Protein AF-A0A8J2KGL9-F1 (afdb_monomer)

Solvent-accessible surface area (backbone atoms only — not comparable to full-atom values): 11732 Å² total; per-residue (Å²): 144,58,63,79,61,50,58,58,51,56,65,53,45,75,74,69,77,55,88,70,73,88,87,74,84,76,54,52,85,42,82,85,35,74,51,21,51,53,50,51,50,52,53,52,49,55,48,33,73,75,73,44,78,80,93,76,88,87,85,86,79,83,62,73,82,38,63,81,48,59,74,71,46,59,92,90,59,54,58,83,81,37,54,68,57,50,52,52,52,43,52,52,53,51,50,50,52,52,49,44,57,75,73,44,66,59,56,68,50,42,68,74,72,59,80,44,76,72,53,53,59,88,86,36,46,71,56,24,52,50,42,55,70,73,49,36,71,68,75,46,35,94,79,27,71,84,36,93,56,49,51,97,88,36,29,79,83,55,58,86,66,77,74,38,95,58,63,46,78,48,103,87,46,80,44,48,35,34,92,94,46,56,41,54,77,117

InterPro domains:
  IPR025476 Helitron helicase-like domain [PF14214] (2-114)

Structure (mmCIF, N/CA/C/O backbone):
data_AF-A0A8J2KGL9-F1
#
_entry.id   AF-A0A8J2KGL9-F1
#
loop_
_atom_site.group_PDB
_atom_site.id
_atom_site.type_symbol
_atom_site.label_atom_id
_atom_site.label_alt_id
_atom_site.label_comp_id
_atom_site.label_asym_id
_atom_site.label_entity_id
_atom_site.label_seq_id
_atom_site.pdbx_PDB_ins_code
_atom_site.Cartn_x
_atom_site.Cartn_y
_atom_site.Cartn_z
_atom_site.occupancy
_atom_site.B_iso_or_equiv
_atom_site.auth_seq_id
_atom_site.auth_comp_id
_atom_site.auth_asym_id
_atom_site.auth_atom_id
_atom_site.pdbx_PDB_model_num
ATOM 1 N N . MET A 1 1 ? -31.241 -0.207 -21.660 1.00 51.62 1 MET A N 1
ATOM 2 C CA . MET A 1 1 ? -30.416 0.668 -20.791 1.00 51.62 1 MET A CA 1
ATOM 3 C C . MET A 1 1 ? -29.271 1.365 -21.553 1.00 51.62 1 MET A C 1
ATOM 5 O O . MET A 1 1 ? -28.299 1.764 -20.932 1.00 51.62 1 MET A O 1
ATOM 9 N N . TYR A 1 2 ? -29.376 1.524 -22.883 1.00 52.94 2 TYR A N 1
ATOM 10 C CA . TYR A 1 2 ? -28.357 2.165 -23.738 1.00 52.94 2 TYR A CA 1
ATOM 11 C C . TYR A 1 2 ? -28.883 3.372 -24.525 1.00 52.94 2 TYR A C 1
ATOM 13 O O . TYR A 1 2 ? -28.099 4.080 -2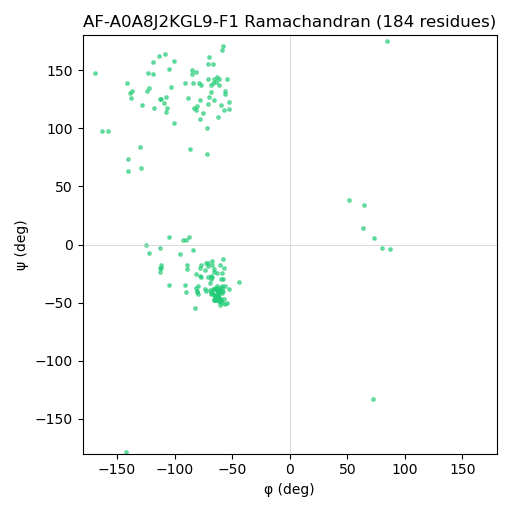5.143 1.00 52.94 2 TYR A O 1
ATOM 21 N N . THR A 1 3 ? -30.192 3.612 -24.466 1.00 57.81 3 THR A N 1
ATOM 22 C CA . THR A 1 3 ? -30.911 4.613 -25.260 1.00 57.81 3 THR A CA 1
ATOM 23 C C . THR A 1 3 ? -30.394 6.028 -25.000 1.00 5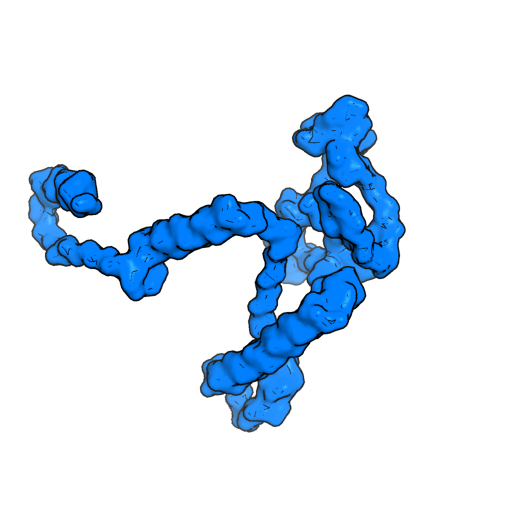7.81 3 THR A C 1
ATOM 25 O O . THR A 1 3 ? -29.906 6.662 -25.919 1.00 57.81 3 THR A O 1
ATOM 28 N N . GLY A 1 4 ? -30.307 6.463 -23.739 1.00 61.03 4 GLY A N 1
ATOM 29 C CA . GLY A 1 4 ? -29.899 7.845 -23.433 1.00 61.03 4 GLY A CA 1
ATOM 30 C C . GLY A 1 4 ? -28.442 8.223 -23.757 1.00 61.03 4 GLY A C 1
ATOM 31 O O . GLY A 1 4 ? -28.133 9.407 -23.820 1.00 61.03 4 GLY A O 1
ATOM 32 N N . LEU A 1 5 ? -27.535 7.254 -23.950 1.00 55.22 5 LEU A N 1
ATOM 33 C CA . LEU A 1 5 ? -26.148 7.525 -24.371 1.00 55.22 5 LEU A CA 1
ATOM 34 C C . LEU A 1 5 ? -25.997 7.517 -25.895 1.00 55.22 5 LEU A C 1
ATOM 36 O O . LEU A 1 5 ? -25.202 8.294 -26.414 1.00 55.22 5 LEU A O 1
ATOM 40 N N . LEU A 1 6 ? -26.749 6.657 -26.589 1.00 58.69 6 LEU A N 1
ATOM 41 C CA . LEU A 1 6 ? -26.808 6.640 -28.052 1.00 58.69 6 LEU A CA 1
ATOM 42 C C . LEU A 1 6 ? -27.431 7.944 -28.572 1.00 58.69 6 LEU A C 1
ATOM 44 O O . LEU A 1 6 ? -26.812 8.597 -29.407 1.00 58.69 6 LEU A O 1
ATOM 48 N N . ASP A 1 7 ? -28.529 8.400 -27.958 1.00 58.88 7 ASP A N 1
ATOM 49 C CA . ASP A 1 7 ? -29.207 9.658 -28.317 1.00 58.88 7 ASP A CA 1
ATOM 50 C C . ASP A 1 7 ? -28.281 10.888 -28.196 1.00 58.88 7 ASP A C 1
ATOM 52 O O . ASP A 1 7 ? -28.342 11.819 -28.998 1.00 58.88 7 ASP A O 1
ATOM 56 N N . HIS A 1 8 ? -27.376 10.907 -27.207 1.00 57.78 8 HIS A N 1
ATOM 57 C CA . HIS A 1 8 ? -26.457 12.034 -27.006 1.00 57.78 8 HIS A CA 1
ATOM 58 C C . HIS A 1 8 ? -25.282 12.036 -27.998 1.00 57.78 8 HIS A C 1
ATOM 60 O O . HIS A 1 8 ? -24.752 13.099 -28.319 1.00 57.78 8 HIS A O 1
ATOM 66 N N . MET A 1 9 ? -24.878 10.861 -28.492 1.00 58.09 9 MET A N 1
ATOM 67 C CA . MET A 1 9 ? -23.816 10.723 -29.495 1.00 58.09 9 MET A CA 1
ATOM 68 C C . MET A 1 9 ? -24.339 11.013 -30.906 1.00 58.09 9 MET A C 1
ATOM 70 O O . MET A 1 9 ? -23.687 11.752 -31.638 1.00 58.09 9 MET A O 1
ATOM 74 N N . GLU A 1 10 ? -25.543 10.537 -31.240 1.00 60.47 10 GLU A N 1
ATOM 75 C CA . GLU A 1 10 ? -26.212 10.852 -32.513 1.00 60.47 10 GLU A CA 1
ATOM 76 C C . GLU A 1 10 ? -26.449 12.364 -32.664 1.00 60.47 10 GLU A C 1
ATOM 78 O O . GLU A 1 10 ? -26.166 12.932 -33.714 1.00 60.47 10 GLU A O 1
ATOM 83 N N . SER A 1 11 ? -26.835 13.060 -31.584 1.00 58.84 11 SER A N 1
ATOM 84 C CA . SER A 1 11 ? -27.057 14.516 -31.626 1.00 58.84 11 SER A CA 1
ATOM 85 C C . SER A 1 11 ? -25.801 15.365 -31.889 1.00 58.84 11 SER A C 1
ATOM 87 O O . SER A 1 11 ? -25.924 16.520 -32.295 1.00 58.84 11 SER A O 1
ATOM 89 N N . ARG A 1 12 ? -24.594 14.830 -31.641 1.00 52.78 12 ARG A N 1
ATOM 90 C CA . ARG A 1 12 ? -23.327 15.551 -31.867 1.00 52.78 12 ARG A CA 1
ATOM 91 C C . ARG A 1 12 ? -22.783 15.333 -33.275 1.00 52.78 12 ARG A C 1
ATOM 93 O O . ARG A 1 12 ? -22.334 16.300 -33.889 1.00 52.78 12 ARG A O 1
ATOM 100 N N . ASP A 1 13 ? -22.867 14.109 -33.794 1.00 53.16 13 ASP A N 1
ATOM 101 C CA . ASP A 1 13 ? -22.311 13.760 -35.109 1.00 53.16 13 ASP A CA 1
ATOM 102 C C . ASP A 1 13 ? -23.101 14.380 -36.282 1.00 53.16 13 ASP A C 1
ATOM 104 O O . ASP A 1 13 ? -22.503 14.725 -37.304 1.00 53.16 13 ASP A O 1
ATOM 108 N N . ASP A 1 14 ? -24.405 14.640 -36.117 1.00 54.38 14 ASP A N 1
ATOM 109 C CA . ASP A 1 14 ? -25.219 15.334 -37.134 1.00 54.38 14 ASP A CA 1
ATOM 110 C C . ASP A 1 14 ? -24.881 16.832 -37.278 1.00 54.38 14 ASP A C 1
ATOM 112 O O . ASP A 1 14 ? -25.202 17.448 -38.295 1.00 54.38 14 ASP A O 1
ATOM 116 N N . SER A 1 15 ? -24.210 17.435 -36.288 1.00 56.22 15 SER A N 1
ATOM 117 C CA . SER A 1 15 ? -23.941 18.882 -36.265 1.00 56.22 15 SER A CA 1
ATOM 118 C C . SER A 1 15 ? -22.632 19.307 -36.948 1.00 56.22 15 SER A C 1
ATOM 120 O O . SER A 1 15 ? -22.501 20.473 -37.317 1.00 56.22 15 SER A O 1
ATOM 122 N N . GLU A 1 16 ? -21.691 18.383 -37.184 1.00 59.38 16 GLU A N 1
ATOM 123 C CA . GLU A 1 16 ? -20.371 18.702 -37.767 1.00 59.38 16 GLU A CA 1
ATOM 124 C C . GLU A 1 16 ? -20.011 17.899 -39.033 1.00 59.38 16 GLU A C 1
ATOM 126 O O . GLU A 1 16 ? -18.954 18.121 -39.622 1.00 59.38 16 GLU A O 1
ATOM 131 N N . GLY A 1 17 ? -20.871 16.987 -39.509 1.00 57.72 17 GLY A N 1
ATOM 132 C CA . GLY A 1 17 ? -20.643 16.254 -40.767 1.00 57.72 17 GLY A CA 1
ATOM 133 C C . GLY A 1 17 ? -19.400 15.347 -40.764 1.00 57.72 17 GLY A C 1
ATOM 134 O O . GLY A 1 17 ? -18.953 14.886 -41.818 1.00 57.72 17 GLY A O 1
ATOM 135 N N . ILE A 1 18 ? -18.831 15.078 -39.588 1.00 60.78 18 ILE A N 1
ATOM 136 C CA . ILE A 1 18 ? -17.681 14.197 -39.409 1.00 60.78 18 ILE A CA 1
ATOM 137 C C . ILE A 1 18 ? -18.205 12.762 -39.393 1.00 60.78 18 ILE A C 1
ATOM 139 O O . ILE A 1 18 ? -18.933 12.360 -38.492 1.00 60.78 18 ILE A O 1
ATOM 143 N N . LYS A 1 19 ? -17.810 11.953 -40.382 1.00 57.47 19 LYS A N 1
ATOM 144 C CA . LYS A 1 19 ? -18.074 10.506 -40.382 1.00 57.47 19 LYS A CA 1
ATOM 145 C C . LYS A 1 19 ? -17.186 9.836 -39.325 1.00 57.47 19 LYS A C 1
ATOM 147 O O . LYS A 1 19 ? -16.134 9.279 -39.641 1.00 57.47 19 LYS A O 1
ATOM 152 N N . ALA A 1 20 ? -17.576 9.947 -38.059 1.00 60.00 20 ALA A N 1
ATOM 153 C CA . ALA A 1 20 ? -16.920 9.261 -36.960 1.00 60.00 20 ALA A CA 1
ATOM 154 C C . ALA A 1 20 ? -17.024 7.738 -37.165 1.00 60.00 20 ALA A C 1
ATOM 156 O O . ALA A 1 20 ? -18.011 7.220 -37.693 1.00 60.00 20 ALA A O 1
ATOM 157 N N . GLY A 1 21 ? -15.967 7.004 -36.806 1.00 67.38 21 GLY A N 1
ATOM 158 C CA . GLY A 1 21 ? -15.954 5.540 -36.886 1.00 67.38 21 GLY A CA 1
ATOM 159 C C . GLY A 1 21 ? -17.078 4.898 -36.060 1.00 67.38 21 GLY A C 1
ATOM 160 O O . GLY A 1 21 ? -17.753 5.552 -35.271 1.00 67.38 21 GLY A O 1
ATOM 161 N N . LYS A 1 22 ? -17.282 3.583 -36.206 1.00 71.12 22 LYS A N 1
ATOM 162 C CA . LYS A 1 22 ? -18.351 2.867 -35.488 1.00 71.12 22 LYS A CA 1
ATOM 163 C C . LYS A 1 22 ? -18.206 3.048 -33.971 1.00 71.12 22 LYS A C 1
ATOM 165 O O . LYS A 1 22 ? -17.250 2.543 -33.382 1.00 71.12 22 LYS A O 1
ATOM 170 N N . ALA A 1 23 ? -19.180 3.697 -33.335 1.00 66.56 23 ALA A N 1
ATOM 171 C CA . ALA A 1 23 ? -19.256 3.781 -31.883 1.00 66.56 23 ALA A CA 1
ATOM 172 C C . ALA A 1 23 ? -19.429 2.370 -31.297 1.00 66.56 23 ALA A C 1
ATOM 174 O O . ALA A 1 23 ? -20.470 1.729 -31.460 1.00 66.56 23 ALA A O 1
ATOM 175 N N . VAL A 1 24 ? -18.388 1.857 -30.636 1.00 71.56 24 VAL A N 1
ATOM 176 C CA . VAL A 1 24 ? -18.444 0.571 -29.935 1.00 71.56 24 VAL A CA 1
ATOM 177 C C . VAL A 1 24 ? -18.478 0.824 -28.442 1.00 71.56 24 VAL A C 1
ATOM 179 O O . VAL A 1 24 ? -17.552 1.350 -27.828 1.00 71.56 24 VAL A O 1
ATOM 182 N N . ILE A 1 25 ? -19.578 0.399 -27.848 1.00 75.25 25 ILE A N 1
ATOM 183 C CA . ILE A 1 25 ? -19.768 0.393 -26.414 1.00 75.25 25 ILE A CA 1
ATOM 184 C C . ILE A 1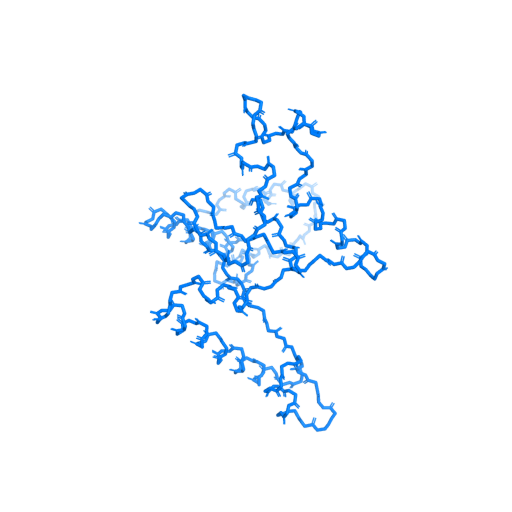 25 ? -18.966 -0.763 -25.812 1.00 75.25 25 ILE A C 1
ATOM 186 O O . ILE A 1 25 ? -19.284 -1.932 -26.021 1.00 75.25 25 ILE A O 1
ATOM 190 N N . LEU A 1 26 ? -17.940 -0.432 -25.026 1.00 79.00 26 LEU A N 1
ATOM 191 C CA . LEU A 1 26 ? -17.188 -1.448 -24.297 1.00 79.00 26 LEU A CA 1
ATOM 192 C C . LEU A 1 26 ? -18.066 -2.078 -23.199 1.00 79.00 26 LEU A C 1
ATOM 194 O O . LEU A 1 26 ? -18.708 -1.336 -22.439 1.00 79.00 26 LEU A O 1
ATOM 198 N N . PRO A 1 27 ? -18.112 -3.419 -23.101 1.00 82.44 27 PRO A N 1
ATOM 199 C CA . PRO A 1 27 ? -18.822 -4.115 -22.036 1.00 82.44 27 PRO A CA 1
ATOM 200 C C . PRO A 1 27 ? -18.106 -3.925 -20.694 1.00 82.44 27 PRO A C 1
ATOM 202 O O . PRO A 1 27 ? -16.918 -3.612 -20.641 1.00 82.44 27 PRO A O 1
ATOM 205 N N . SER A 1 28 ? -18.808 -4.166 -19.587 1.00 78.75 28 SER A N 1
ATOM 206 C CA . SER A 1 28 ? -18.220 -4.053 -18.245 1.00 78.75 28 SER A CA 1
ATOM 207 C C . SER A 1 28 ? -17.156 -5.116 -17.935 1.00 78.75 28 SER A C 1
ATOM 209 O O . SER A 1 28 ? -16.381 -4.952 -16.993 1.00 78.75 28 SER A O 1
ATOM 211 N N . SER A 1 29 ? -17.070 -6.174 -18.748 1.00 83.25 29 SER A N 1
ATOM 212 C CA . SER A 1 29 ? -15.981 -7.155 -18.719 1.00 83.25 29 SER A CA 1
ATOM 213 C C . SER A 1 29 ? -14.647 -6.600 -19.233 1.00 83.25 29 SER A C 1
ATOM 215 O O . SER A 1 29 ? -13.606 -7.196 -18.971 1.00 83.25 29 SER A O 1
ATOM 217 N N . PHE A 1 30 ? -14.644 -5.461 -19.935 1.00 88.44 30 PHE A N 1
ATOM 218 C CA . PHE A 1 30 ? -13.411 -4.814 -20.375 1.00 88.44 30 PHE A CA 1
ATOM 219 C C . PHE A 1 30 ? -12.759 -4.064 -19.209 1.00 88.44 30 PHE A C 1
ATOM 221 O O . PHE A 1 30 ? -13.266 -3.017 -18.785 1.00 88.44 30 PHE A O 1
ATOM 228 N N . MET A 1 31 ? -11.639 -4.588 -18.698 1.00 87.94 31 MET A N 1
ATOM 229 C CA . MET A 1 31 ? -10.916 -3.996 -17.568 1.00 87.94 31 MET A CA 1
ATOM 230 C C . MET A 1 31 ? -10.525 -2.540 -17.841 1.00 87.94 31 MET A C 1
ATOM 232 O O . MET A 1 31 ? -9.997 -2.214 -18.900 1.00 87.94 31 MET A O 1
ATOM 236 N N . GLY A 1 32 ? -10.801 -1.659 -16.877 1.00 85.06 32 GLY A N 1
ATOM 237 C CA . GLY A 1 32 ? -10.482 -0.231 -16.972 1.00 85.06 32 GLY A CA 1
ATOM 238 C C . GLY A 1 32 ? -11.469 0.609 -17.791 1.00 85.06 32 GLY A C 1
ATOM 239 O O . GLY A 1 32 ? -11.330 1.830 -17.826 1.00 85.06 32 GLY A O 1
ATOM 240 N N . SER A 1 33 ? -12.497 0.014 -18.412 1.00 88.56 33 SER A N 1
ATOM 241 C CA . SER A 1 33 ? -13.579 0.806 -19.020 1.00 88.56 33 SER A CA 1
ATOM 242 C C . SER A 1 33 ? -14.396 1.555 -17.954 1.00 88.56 33 SER A C 1
ATOM 244 O O . SER A 1 33 ? -14.528 1.067 -16.827 1.00 88.56 33 SER A O 1
ATOM 246 N N . PRO A 1 34 ? -15.058 2.676 -18.303 1.00 83.75 34 PRO A N 1
ATOM 247 C CA . PRO A 1 34 ? -15.968 3.369 -17.387 1.00 83.75 34 PRO A CA 1
ATOM 248 C C . PRO A 1 34 ? -17.036 2.446 -16.781 1.00 83.75 34 PRO A C 1
ATOM 250 O O . PRO A 1 34 ? -17.333 2.529 -15.592 1.00 83.75 34 PRO A O 1
ATOM 253 N N . ARG A 1 35 ? -17.562 1.503 -17.576 1.00 82.25 35 ARG A N 1
ATOM 254 C CA . ARG A 1 35 ? -18.528 0.494 -17.115 1.00 82.25 35 ARG A CA 1
ATOM 255 C C . ARG A 1 35 ? -17.921 -0.502 -16.132 1.00 82.25 35 ARG A C 1
ATOM 257 O O . ARG A 1 35 ? -18.569 -0.835 -15.145 1.00 82.25 35 ARG A O 1
ATOM 264 N N . ASN A 1 36 ? -16.699 -0.969 -16.383 1.00 89.69 36 ASN A N 1
ATOM 265 C CA . ASN A 1 36 ? -15.984 -1.842 -15.456 1.00 89.69 36 ASN A CA 1
ATOM 266 C C . ASN A 1 36 ? -15.748 -1.142 -14.111 1.00 89.69 36 ASN A C 1
ATOM 268 O O . ASN A 1 36 ? -16.083 -1.694 -13.067 1.00 89.69 36 ASN A O 1
ATOM 272 N N . MET A 1 37 ? -15.290 0.111 -14.139 1.00 89.25 37 MET A N 1
ATOM 273 C CA . MET A 1 37 ? -15.075 0.914 -12.933 1.00 89.25 37 MET A CA 1
ATOM 274 C C . MET A 1 37 ? -16.379 1.173 -12.166 1.00 89.25 37 MET A C 1
ATOM 276 O O . MET A 1 37 ? -16.419 1.015 -10.946 1.00 89.25 37 MET A O 1
ATOM 280 N N . GLN A 1 38 ? -17.470 1.504 -12.866 1.00 87.06 38 GLN A N 1
ATOM 281 C CA . GLN A 1 38 ? -18.786 1.696 -12.249 1.00 87.06 38 GLN A CA 1
ATOM 282 C C . GLN A 1 38 ? -19.312 0.402 -11.608 1.00 87.06 38 GLN A C 1
ATOM 284 O O . GLN A 1 38 ? -19.871 0.444 -10.512 1.00 87.06 38 GLN A O 1
ATOM 289 N N . GLN A 1 39 ? -19.104 -0.751 -12.251 1.00 89.31 39 GLN A N 1
ATOM 290 C CA . GLN A 1 39 ? -19.476 -2.049 -11.690 1.00 89.31 39 GLN A CA 1
ATOM 291 C C . GLN A 1 39 ? -18.644 -2.394 -10.446 1.00 89.31 39 GLN A C 1
ATOM 293 O O . GLN A 1 39 ? -19.208 -2.843 -9.450 1.00 89.31 39 GLN A O 1
ATOM 298 N N . LEU A 1 40 ? -17.329 -2.150 -10.469 1.00 89.56 40 LEU A N 1
ATOM 299 C CA . LEU A 1 40 ? -16.456 -2.347 -9.306 1.00 89.56 40 LEU A CA 1
ATOM 300 C C . LEU A 1 40 ? -16.870 -1.455 -8.131 1.00 89.56 40 LEU A C 1
ATOM 302 O O . LEU A 1 40 ? -16.928 -1.925 -6.996 1.00 89.56 40 LEU A O 1
ATOM 306 N N . TYR A 1 41 ? -17.228 -0.198 -8.402 1.00 91.06 41 TYR A N 1
ATOM 307 C CA . TYR A 1 41 ? -17.755 0.713 -7.387 1.00 91.06 41 TYR A CA 1
ATOM 308 C C . TYR A 1 41 ? -19.062 0.192 -6.777 1.00 91.06 41 TYR A C 1
ATOM 310 O O . TYR A 1 41 ? -19.184 0.107 -5.558 1.00 91.06 41 TYR A O 1
ATOM 318 N N . GLN A 1 42 ? -20.023 -0.217 -7.611 1.00 90.12 42 GLN A N 1
ATOM 319 C CA . GLN A 1 42 ? -21.293 -0.792 -7.150 1.00 90.12 42 GLN A CA 1
ATOM 320 C C . GLN A 1 42 ? -21.069 -2.048 -6.290 1.00 90.12 42 GLN A C 1
ATOM 322 O O . GLN A 1 42 ? -21.687 -2.193 -5.236 1.00 90.12 42 GLN A O 1
ATOM 327 N N . ALA A 1 43 ? -20.143 -2.924 -6.693 1.00 91.12 43 ALA A N 1
ATOM 328 C CA . ALA A 1 43 ? -19.777 -4.113 -5.927 1.00 91.12 43 ALA A CA 1
ATOM 329 C C . ALA A 1 43 ? -19.150 -3.758 -4.568 1.00 91.12 43 ALA A C 1
ATOM 331 O O . ALA A 1 43 ? -19.521 -4.337 -3.547 1.00 91.12 43 ALA A O 1
ATOM 332 N N . ALA A 1 44 ? -18.248 -2.775 -4.532 1.00 88.44 44 ALA A N 1
ATOM 333 C CA . ALA A 1 44 ? -17.656 -2.287 -3.290 1.00 88.44 44 ALA A CA 1
ATOM 334 C C . ALA A 1 44 ? -18.717 -1.692 -2.351 1.00 88.44 44 ALA A C 1
ATOM 336 O O . ALA A 1 44 ? -18.735 -2.009 -1.162 1.00 88.44 44 ALA A O 1
ATOM 337 N N . MET A 1 45 ? -19.649 -0.896 -2.883 1.00 87.94 45 MET A N 1
ATOM 338 C CA . MET A 1 45 ? -20.746 -0.327 -2.097 1.00 87.94 45 MET A CA 1
ATOM 339 C C . MET A 1 45 ? -21.656 -1.410 -1.517 1.00 87.94 45 MET A C 1
ATOM 341 O O . MET A 1 45 ? -22.011 -1.325 -0.348 1.00 87.94 45 MET A O 1
ATOM 345 N N . ALA A 1 46 ? -21.961 -2.469 -2.273 1.00 90.69 46 ALA A N 1
ATOM 346 C CA . ALA A 1 46 ? -22.743 -3.596 -1.764 1.00 90.69 46 ALA A CA 1
ATOM 347 C C . ALA A 1 46 ? -22.060 -4.296 -0.572 1.00 90.69 46 ALA A C 1
ATOM 349 O O . ALA A 1 46 ? -22.725 -4.669 0.397 1.00 90.69 46 ALA A O 1
ATOM 350 N N . ILE A 1 47 ? -20.730 -4.436 -0.612 1.00 89.31 47 ILE A N 1
ATOM 351 C CA . ILE A 1 47 ? -19.945 -4.979 0.506 1.00 89.31 47 ILE A CA 1
ATOM 352 C C . ILE A 1 47 ? -20.043 -4.052 1.721 1.00 89.31 47 ILE A C 1
ATOM 354 O O . ILE A 1 47 ? -20.350 -4.523 2.815 1.00 89.31 47 ILE A O 1
ATOM 358 N N . VAL A 1 48 ? -19.845 -2.744 1.534 1.00 88.50 48 VAL A N 1
ATOM 359 C CA . VAL A 1 48 ? -19.917 -1.751 2.620 1.00 88.50 48 VAL A CA 1
ATOM 360 C C . VAL A 1 48 ? -21.316 -1.679 3.231 1.00 88.50 48 VAL A C 1
ATOM 362 O O . VAL A 1 48 ? -21.450 -1.587 4.447 1.00 88.50 48 VAL A O 1
ATOM 365 N N . THR A 1 49 ? -22.375 -1.777 2.427 1.00 89.38 49 THR A N 1
ATOM 366 C CA . THR A 1 49 ? -23.751 -1.813 2.939 1.00 89.38 49 THR A CA 1
ATOM 367 C C . THR A 1 49 ? -23.999 -3.047 3.804 1.00 89.38 49 THR A C 1
ATOM 369 O O . THR A 1 49 ? -24.696 -2.951 4.811 1.00 89.38 49 THR A O 1
ATOM 372 N N . LYS A 1 50 ? -23.428 -4.202 3.442 1.00 90.81 50 LYS A N 1
ATOM 373 C CA . LYS A 1 50 ? -23.634 -5.454 4.181 1.00 90.81 50 LYS A CA 1
ATOM 374 C C . LYS A 1 50 ? -22.764 -5.575 5.435 1.00 90.81 50 LYS A C 1
ATOM 376 O O . LYS A 1 50 ? -23.233 -6.100 6.439 1.00 90.81 50 LYS A O 1
ATOM 381 N N . TYR A 1 51 ? -21.507 -5.141 5.368 1.00 85.19 51 TYR A N 1
ATOM 382 C CA . TYR A 1 51 ? -20.502 -5.377 6.413 1.00 85.19 51 TYR A CA 1
ATOM 383 C C . TYR A 1 51 ? -20.063 -4.108 7.157 1.00 85.19 51 TYR A C 1
ATOM 385 O O . TYR A 1 51 ? -19.294 -4.197 8.109 1.00 85.19 51 TYR A O 1
ATOM 393 N N . GLY A 1 52 ? -20.570 -2.938 6.765 1.00 83.56 52 GLY A N 1
ATOM 394 C CA . GLY A 1 52 ? -20.161 -1.649 7.311 1.00 83.56 52 GLY A CA 1
ATOM 395 C C . GLY A 1 52 ? -18.913 -1.081 6.631 1.00 83.56 52 GLY A C 1
ATOM 396 O O . GLY A 1 52 ? -18.292 -1.704 5.765 1.00 83.56 52 GLY A O 1
ATOM 397 N N . LYS A 1 53 ? -18.551 0.149 7.012 1.00 81.31 53 LYS A N 1
ATOM 398 C CA . LYS A 1 53 ? -17.324 0.789 6.525 1.00 81.31 53 LYS A CA 1
ATOM 399 C C . LYS A 1 53 ? -16.099 0.035 7.069 1.00 81.31 53 LYS A C 1
ATOM 401 O O . LYS A 1 53 ? -16.097 -0.315 8.247 1.00 81.31 53 LYS A O 1
ATOM 406 N N . PRO A 1 54 ? -15.048 -0.183 6.266 1.00 76.94 54 PRO A N 1
ATOM 407 C CA . PRO A 1 54 ? -13.792 -0.688 6.799 1.00 76.94 54 PRO A CA 1
ATOM 408 C C . PRO A 1 54 ? -13.188 0.334 7.769 1.00 76.94 54 PRO A C 1
ATOM 410 O O . PRO A 1 54 ? -13.216 1.539 7.511 1.00 76.94 54 PRO A O 1
ATOM 413 N N . ASP A 1 55 ? -12.621 -0.149 8.872 1.00 69.62 55 ASP A N 1
ATOM 414 C CA . ASP A 1 55 ? -11.902 0.700 9.830 1.00 69.62 55 ASP A CA 1
ATOM 415 C C . ASP A 1 55 ? -10.410 0.841 9.492 1.00 69.62 55 ASP A C 1
ATOM 417 O O . ASP A 1 55 ? -9.778 1.816 9.892 1.00 69.62 55 ASP A O 1
ATOM 421 N N . LEU A 1 56 ? -9.851 -0.095 8.716 1.00 70.88 56 LEU A N 1
ATOM 422 C CA . LEU A 1 56 ? -8.452 -0.091 8.290 1.00 70.88 56 LEU A CA 1
ATOM 423 C C . LEU A 1 56 ? -8.339 -0.472 6.809 1.00 70.88 56 LEU A C 1
ATOM 425 O O . LEU A 1 56 ? -8.901 -1.477 6.374 1.00 70.88 56 LEU A O 1
ATOM 429 N N . PHE A 1 57 ? -7.577 0.315 6.048 1.00 71.56 57 PHE A N 1
ATOM 430 C CA . PHE A 1 57 ? -7.225 0.025 4.659 1.00 71.56 57 PHE A CA 1
ATOM 431 C C . PHE A 1 57 ? -5.707 -0.136 4.549 1.00 71.56 57 PHE A C 1
ATOM 433 O O . PHE A 1 57 ? -4.962 0.797 4.840 1.00 71.56 57 PHE A O 1
ATOM 440 N N . LEU A 1 58 ? -5.250 -1.329 4.159 1.00 72.44 58 LEU A N 1
ATOM 441 C CA . LEU A 1 58 ? -3.831 -1.653 4.012 1.00 72.44 58 LEU A CA 1
ATOM 442 C C . LEU A 1 58 ? -3.504 -1.875 2.539 1.00 72.44 58 LEU A C 1
ATOM 444 O O . LEU A 1 58 ? -4.090 -2.736 1.885 1.00 72.44 58 LEU A O 1
ATOM 448 N N . THR A 1 59 ? -2.523 -1.134 2.037 1.00 75.06 59 THR A N 1
ATOM 449 C CA . THR A 1 59 ? -1.945 -1.344 0.708 1.00 75.06 59 THR A CA 1
ATOM 450 C C . THR A 1 59 ? -0.519 -1.836 0.857 1.00 75.06 59 THR A C 1
ATOM 452 O O . THR A 1 59 ? 0.294 -1.162 1.487 1.00 75.06 59 THR A O 1
ATOM 455 N N . MET A 1 60 ? -0.198 -2.978 0.253 1.00 79.56 60 MET A N 1
ATOM 456 C CA . MET A 1 60 ? 1.179 -3.450 0.155 1.00 79.56 60 MET A CA 1
ATOM 457 C C . MET A 1 60 ? 1.668 -3.291 -1.279 1.00 79.56 60 MET A C 1
ATOM 459 O O . MET A 1 60 ? 1.030 -3.765 -2.218 1.00 79.56 60 MET A O 1
ATOM 463 N N . THR A 1 61 ? 2.807 -2.631 -1.443 1.00 81.31 61 THR A N 1
ATOM 464 C CA . THR A 1 61 ? 3.494 -2.479 -2.725 1.00 81.31 61 THR A CA 1
ATOM 465 C C . THR A 1 61 ? 4.708 -3.400 -2.774 1.00 81.31 61 THR A C 1
ATOM 467 O O . THR A 1 61 ? 5.295 -3.747 -1.749 1.00 81.31 61 THR A O 1
ATOM 470 N N . THR A 1 62 ? 5.075 -3.840 -3.976 1.00 84.88 62 THR A N 1
ATOM 471 C CA . THR A 1 62 ? 6.285 -4.652 -4.152 1.00 84.88 62 THR A CA 1
ATOM 472 C C . THR A 1 62 ? 7.518 -3.757 -4.141 1.00 84.88 62 THR A C 1
ATOM 474 O O . THR A 1 62 ? 7.508 -2.700 -4.770 1.00 84.88 62 THR A O 1
ATOM 477 N N . ASN A 1 63 ? 8.594 -4.193 -3.484 1.00 87.19 63 ASN A N 1
ATOM 478 C CA . ASN A 1 63 ? 9.893 -3.530 -3.556 1.00 87.19 63 ASN A CA 1
ATOM 479 C C . ASN A 1 63 ? 10.876 -4.377 -4.389 1.00 87.19 63 ASN A C 1
ATOM 481 O O . ASN A 1 63 ? 11.282 -5.447 -3.936 1.00 87.19 63 ASN A O 1
ATOM 485 N N . PRO A 1 64 ? 11.325 -3.894 -5.563 1.00 85.56 64 PRO A N 1
ATOM 486 C CA . PRO A 1 64 ? 12.323 -4.576 -6.393 1.00 85.56 64 PRO A CA 1
ATOM 487 C C . PRO A 1 64 ? 13.663 -4.862 -5.699 1.00 85.56 64 PRO A C 1
ATOM 489 O O . PRO A 1 64 ? 14.412 -5.717 -6.155 1.00 85.56 64 PRO A O 1
ATOM 492 N N . LYS A 1 65 ? 13.978 -4.147 -4.609 1.00 84.69 65 LYS A N 1
ATOM 493 C CA . LYS A 1 65 ? 15.224 -4.290 -3.839 1.00 84.69 65 LYS A CA 1
ATOM 494 C C . LYS A 1 65 ? 15.151 -5.359 -2.744 1.00 84.69 65 LYS A C 1
ATOM 496 O O . LYS A 1 65 ? 16.059 -5.444 -1.921 1.00 84.69 65 LYS A O 1
ATOM 501 N N . TRP A 1 66 ? 14.066 -6.130 -2.664 1.00 89.38 66 TRP A N 1
ATOM 502 C CA . TRP A 1 66 ? 13.988 -7.245 -1.722 1.00 89.38 66 TRP A CA 1
ATOM 503 C C . TRP A 1 66 ? 15.072 -8.282 -2.009 1.00 89.38 66 TRP A C 1
ATOM 505 O O . TRP A 1 66 ? 15.309 -8.629 -3.167 1.00 89.38 66 TRP A O 1
ATOM 515 N N . LYS A 1 67 ? 15.704 -8.792 -0.944 1.00 91.06 67 LYS A N 1
ATOM 516 C CA . LYS A 1 67 ? 16.819 -9.744 -1.040 1.00 91.06 67 LYS A CA 1
ATOM 517 C C . LYS A 1 67 ? 16.418 -10.998 -1.805 1.00 91.06 67 LYS A C 1
ATOM 519 O O . LYS A 1 67 ? 17.145 -11.452 -2.676 1.00 91.06 67 LYS A O 1
ATOM 524 N N . GLU A 1 68 ? 15.199 -11.470 -1.566 1.00 92.06 68 GLU A N 1
ATOM 525 C CA . GLU A 1 68 ? 14.610 -12.627 -2.233 1.00 92.06 68 GLU A CA 1
ATOM 526 C C . GLU A 1 68 ? 14.526 -12.448 -3.757 1.00 92.06 68 GLU A C 1
ATOM 528 O O . GLU A 1 68 ? 14.595 -13.431 -4.494 1.00 92.06 68 GLU A O 1
ATOM 533 N N . ILE A 1 69 ? 14.391 -11.205 -4.234 1.00 91.44 69 ILE A N 1
ATOM 534 C CA . ILE A 1 69 ? 14.419 -10.871 -5.660 1.00 91.44 69 ILE A CA 1
ATOM 535 C C . ILE A 1 69 ? 15.873 -10.755 -6.117 1.00 91.44 69 ILE A C 1
ATOM 537 O O . ILE A 1 69 ? 16.269 -11.455 -7.041 1.00 91.44 69 ILE A O 1
ATOM 541 N N . THR A 1 70 ? 16.686 -9.925 -5.456 1.00 90.81 70 THR A N 1
ATOM 542 C CA . THR A 1 70 ? 18.058 -9.631 -5.902 1.00 90.81 70 THR A CA 1
ATOM 543 C C . THR A 1 70 ? 18.976 -10.852 -5.911 1.00 90.81 70 THR A C 1
ATOM 545 O O . THR A 1 70 ? 19.803 -10.971 -6.805 1.00 90.81 70 THR A O 1
ATOM 548 N N . GLU A 1 71 ? 18.823 -11.772 -4.956 1.00 92.62 71 GLU A N 1
ATOM 549 C CA . GLU A 1 71 ? 19.631 -12.999 -4.852 1.00 92.62 71 GLU A CA 1
ATOM 550 C C . GLU A 1 71 ? 19.262 -14.048 -5.912 1.00 92.62 71 GLU A C 1
ATOM 552 O O . GLU A 1 71 ? 20.070 -14.916 -6.227 1.00 92.62 71 GLU A O 1
ATOM 557 N N . ASN A 1 72 ? 18.052 -13.971 -6.474 1.00 91.69 72 ASN A N 1
ATOM 558 C CA . ASN A 1 72 ? 17.549 -14.909 -7.482 1.00 91.69 72 ASN A CA 1
ATOM 559 C C . ASN A 1 72 ? 17.540 -14.317 -8.904 1.00 91.69 72 ASN A C 1
ATOM 561 O O . ASN A 1 72 ? 17.010 -14.944 -9.826 1.00 91.69 72 ASN A O 1
ATOM 565 N N . LEU A 1 73 ? 18.101 -13.118 -9.092 1.00 92.62 73 LEU A N 1
ATOM 566 C CA . LEU A 1 73 ? 18.327 -12.529 -10.410 1.00 92.62 73 LEU A CA 1
ATOM 567 C C . LEU A 1 73 ? 19.644 -13.044 -10.997 1.00 92.62 73 LEU A C 1
ATOM 569 O O . LEU A 1 73 ? 20.656 -13.150 -10.305 1.00 92.62 73 LEU A O 1
ATOM 573 N N . PHE A 1 74 ? 19.643 -13.338 -12.297 1.00 89.31 74 PHE A N 1
ATOM 574 C CA . PHE A 1 74 ? 20.884 -13.649 -13.004 1.00 89.31 74 PHE A CA 1
ATOM 575 C C . PHE A 1 74 ? 21.746 -12.382 -13.168 1.00 89.31 74 PHE A C 1
ATOM 577 O O . PHE A 1 74 ? 21.200 -11.273 -13.188 1.00 89.31 74 PHE A O 1
ATOM 584 N N . PRO A 1 75 ? 23.081 -12.509 -13.321 1.00 88.88 75 PRO A N 1
ATOM 585 C CA . PRO A 1 75 ? 23.958 -11.361 -13.540 1.00 88.88 75 PRO A CA 1
ATOM 586 C C . PRO A 1 75 ? 23.470 -10.491 -14.709 1.00 88.88 75 PRO A C 1
ATOM 588 O O . PRO A 1 75 ? 23.308 -10.979 -15.825 1.00 88.88 75 PRO A O 1
ATOM 591 N N . GLY A 1 76 ? 23.219 -9.207 -14.443 1.00 87.56 76 GLY A N 1
ATOM 592 C CA . GLY A 1 76 ? 22.740 -8.238 -15.436 1.00 87.56 76 GLY A CA 1
ATOM 593 C C . GLY A 1 76 ? 21.219 -8.162 -15.620 1.00 87.56 76 GLY A C 1
ATOM 594 O O . GLY A 1 76 ? 20.766 -7.286 -16.350 1.00 87.56 76 GLY A O 1
ATOM 595 N N . GLN A 1 77 ? 20.424 -9.011 -14.958 1.00 89.62 77 GLN A N 1
ATOM 596 C CA . GLN A 1 77 ? 18.961 -8.897 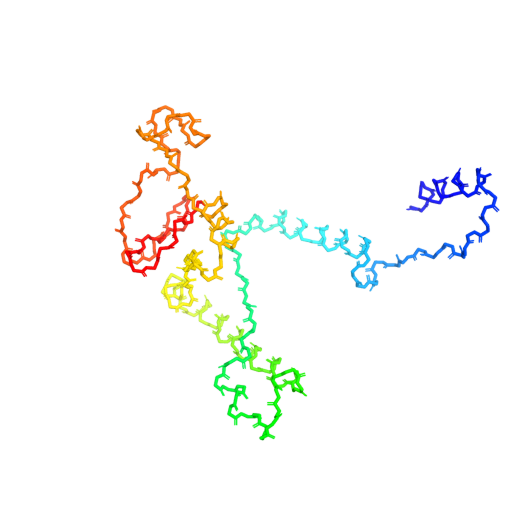-14.978 1.00 89.62 77 GLN A CA 1
ATOM 597 C C . GLN A 1 77 ? 18.439 -7.909 -13.934 1.00 89.62 77 GLN A C 1
ATOM 599 O O . GLN A 1 77 ? 18.993 -7.759 -12.844 1.00 89.62 77 GLN A O 1
ATOM 604 N N . THR A 1 78 ? 17.310 -7.286 -14.252 1.00 90.31 78 THR A N 1
ATOM 605 C CA . THR A 1 78 ? 16.541 -6.433 -13.347 1.00 90.31 78 THR A CA 1
ATOM 606 C C . THR A 1 78 ? 15.241 -7.116 -12.927 1.00 90.31 78 THR A C 1
ATOM 608 O O . THR A 1 78 ? 14.771 -8.065 -13.554 1.00 90.31 78 THR A O 1
ATOM 611 N N . ALA A 1 79 ? 14.607 -6.615 -11.865 1.00 87.44 79 ALA A N 1
ATOM 612 C CA . ALA A 1 79 ? 13.313 -7.129 -11.410 1.00 87.44 79 ALA A CA 1
ATOM 613 C C . ALA A 1 79 ? 12.220 -7.052 -12.496 1.00 87.44 79 ALA A C 1
ATOM 615 O O . ALA A 1 79 ? 11.322 -7.891 -12.527 1.00 87.44 79 ALA A O 1
ATOM 616 N N . SER A 1 80 ? 12.310 -6.075 -13.402 1.00 89.12 80 SER A N 1
ATOM 617 C CA . SER A 1 80 ? 11.377 -5.916 -14.521 1.00 89.12 80 SER A CA 1
ATOM 618 C C . SER A 1 80 ? 11.491 -7.040 -15.552 1.00 89.12 80 SER A C 1
ATOM 620 O O . SER A 1 80 ? 10.496 -7.377 -16.188 1.00 89.12 80 SER A O 1
ATOM 622 N N . ASP A 1 81 ? 12.672 -7.650 -15.684 1.00 90.12 81 ASP A N 1
ATOM 623 C CA . ASP A 1 81 ? 12.926 -8.741 -16.633 1.00 90.12 81 ASP A CA 1
ATOM 624 C C . ASP A 1 81 ? 12.357 -10.082 -16.141 1.00 90.12 81 ASP A C 1
ATOM 626 O O . ASP A 1 81 ? 12.178 -11.020 -16.918 1.00 90.12 81 ASP A O 1
ATOM 630 N N . ARG A 1 82 ? 12.056 -10.183 -14.838 1.00 88.75 82 ARG A N 1
ATOM 631 C CA . ARG A 1 82 ? 11.531 -11.386 -14.173 1.00 88.75 82 ARG A CA 1
ATOM 632 C C . ARG A 1 82 ? 10.273 -11.083 -13.348 1.00 88.75 82 ARG A C 1
ATOM 634 O O . ARG A 1 82 ? 10.283 -11.229 -12.121 1.00 88.75 82 ARG A O 1
ATOM 641 N N . PRO A 1 83 ? 9.155 -10.692 -13.994 1.00 91.50 83 PRO A N 1
ATOM 642 C CA . PRO A 1 83 ? 7.911 -10.372 -13.291 1.00 91.50 83 PRO A CA 1
ATOM 643 C C . PRO A 1 83 ? 7.316 -11.579 -12.550 1.00 91.50 83 PRO A C 1
ATOM 645 O O . PRO A 1 83 ? 6.620 -11.408 -11.552 1.00 91.50 83 PRO A O 1
ATOM 648 N N . ASP A 1 84 ? 7.623 -12.802 -12.990 1.00 92.38 84 ASP A N 1
ATOM 649 C CA . ASP A 1 84 ? 7.258 -14.050 -12.318 1.00 92.38 84 ASP A CA 1
ATOM 650 C C . ASP A 1 84 ? 7.893 -14.157 -10.922 1.00 92.38 84 ASP A C 1
ATOM 652 O O . ASP A 1 84 ? 7.213 -14.489 -9.947 1.00 92.38 84 ASP A O 1
ATOM 656 N N . LEU A 1 85 ? 9.182 -13.815 -10.806 1.00 92.06 85 LEU A N 1
ATOM 657 C CA . LEU A 1 85 ? 9.909 -13.808 -9.539 1.00 92.06 85 LEU A CA 1
ATOM 658 C C . LEU A 1 85 ? 9.332 -12.748 -8.598 1.00 92.06 85 LEU A C 1
ATOM 660 O O . LEU A 1 85 ? 9.048 -13.046 -7.437 1.00 92.06 85 LEU A O 1
ATOM 664 N N . VAL A 1 86 ? 9.103 -11.540 -9.118 1.00 92.19 86 VAL A N 1
ATOM 665 C CA . VAL A 1 86 ? 8.512 -10.417 -8.378 1.00 92.19 86 VAL A CA 1
ATOM 666 C C . VAL A 1 86 ? 7.127 -10.786 -7.844 1.00 92.19 86 VAL A C 1
ATOM 668 O O . VAL A 1 86 ? 6.876 -10.648 -6.647 1.00 92.19 86 VAL A O 1
ATOM 671 N N . ALA A 1 87 ? 6.247 -11.324 -8.694 1.00 92.50 87 ALA A N 1
ATOM 672 C CA . ALA A 1 87 ? 4.901 -11.740 -8.304 1.00 92.50 87 ALA A CA 1
ATOM 673 C C . ALA A 1 87 ? 4.922 -12.869 -7.263 1.00 92.50 87 ALA A C 1
ATOM 675 O O . ALA A 1 87 ? 4.133 -12.863 -6.315 1.00 92.50 87 ALA A O 1
ATOM 676 N N . ARG A 1 88 ? 5.851 -13.824 -7.396 1.00 94.19 88 ARG A N 1
ATOM 677 C CA . ARG A 1 88 ? 6.010 -14.921 -6.435 1.00 94.19 88 ARG A CA 1
ATOM 678 C C . ARG A 1 88 ? 6.457 -14.407 -5.070 1.00 94.19 88 ARG A C 1
ATOM 680 O O . ARG A 1 88 ? 5.853 -14.776 -4.064 1.00 94.19 88 ARG A O 1
ATOM 687 N N . VAL A 1 89 ? 7.475 -13.546 -5.023 1.00 93.56 89 VAL A N 1
ATOM 688 C CA . VAL A 1 89 ? 7.953 -12.938 -3.770 1.00 93.56 89 VAL A CA 1
ATOM 689 C C . VAL A 1 89 ? 6.869 -12.069 -3.141 1.00 93.56 89 VAL A C 1
ATOM 691 O O . VAL A 1 89 ? 6.615 -12.194 -1.943 1.00 93.56 89 VAL A O 1
ATOM 694 N N . PHE A 1 90 ? 6.165 -11.264 -3.939 1.00 92.81 90 PHE A N 1
ATOM 695 C CA . PHE A 1 90 ? 5.032 -10.474 -3.465 1.00 92.81 90 PHE A CA 1
ATOM 696 C C . PHE A 1 90 ? 3.962 -11.355 -2.815 1.00 92.81 90 PHE A C 1
ATOM 698 O O . PHE A 1 90 ? 3.610 -11.124 -1.662 1.00 92.81 90 PHE A O 1
ATOM 705 N N . ASN A 1 91 ? 3.511 -12.417 -3.489 1.00 92.19 91 ASN A N 1
ATOM 706 C CA . ASN A 1 91 ? 2.517 -13.337 -2.933 1.00 92.19 91 ASN A CA 1
ATOM 707 C C . ASN A 1 91 ? 2.997 -14.024 -1.646 1.00 92.19 91 ASN A C 1
ATOM 709 O O . ASN A 1 91 ? 2.206 -14.203 -0.720 1.00 92.19 91 ASN A O 1
ATOM 713 N N . MET A 1 92 ? 4.283 -14.379 -1.546 1.00 90.94 92 MET A N 1
ATOM 714 C CA . MET A 1 92 ? 4.846 -14.925 -0.306 1.00 90.94 92 MET A CA 1
ATOM 715 C C . MET A 1 92 ? 4.747 -13.918 0.848 1.00 90.94 92 MET A C 1
ATOM 717 O O . MET A 1 92 ? 4.261 -14.277 1.921 1.00 90.94 92 MET A O 1
ATOM 721 N N . LYS A 1 93 ? 5.104 -12.648 0.614 1.00 89.31 93 LYS A N 1
ATOM 722 C CA . LYS A 1 93 ? 4.979 -11.574 1.615 1.00 89.31 93 LYS A CA 1
ATOM 723 C C . LYS A 1 93 ? 3.522 -11.264 1.969 1.00 89.31 93 LYS A C 1
ATOM 725 O O . LYS A 1 93 ? 3.223 -11.063 3.143 1.00 89.31 93 LYS A O 1
ATOM 730 N N . VAL A 1 94 ? 2.603 -11.282 0.992 1.00 89.00 94 VAL A N 1
ATOM 731 C CA . VAL A 1 94 ? 1.157 -11.084 1.230 1.00 89.00 94 VAL A CA 1
ATOM 732 C C . VAL A 1 94 ? 0.652 -12.164 2.181 1.00 89.00 94 VAL A C 1
ATOM 734 O O . VAL A 1 94 ? -0.019 -11.865 3.165 1.00 89.00 94 VAL A O 1
ATOM 737 N N . ASN A 1 95 ? 0.986 -13.424 1.904 1.00 88.81 95 ASN A N 1
ATOM 738 C CA . ASN A 1 95 ? 0.523 -14.551 2.704 1.00 88.81 95 ASN A CA 1
ATOM 739 C C . ASN A 1 95 ? 1.102 -14.531 4.121 1.00 88.81 95 ASN A C 1
ATOM 741 O O . ASN A 1 95 ? 0.387 -14.843 5.072 1.00 88.81 95 ASN A O 1
ATOM 745 N N . GLU A 1 96 ? 2.366 -14.138 4.273 1.00 86.56 96 GLU A N 1
ATOM 746 C CA . GLU A 1 96 ? 2.984 -13.935 5.583 1.00 86.56 96 GLU A CA 1
ATOM 747 C C . GLU A 1 96 ? 2.259 -12.836 6.371 1.00 86.56 96 GLU A C 1
ATOM 749 O O . GLU A 1 96 ? 1.850 -13.063 7.509 1.00 86.56 96 GLU A O 1
ATOM 754 N N . LEU A 1 97 ? 2.004 -11.685 5.742 1.00 82.88 97 LEU A N 1
ATOM 755 C CA . LEU A 1 97 ? 1.266 -10.582 6.354 1.00 82.88 97 LEU A CA 1
ATOM 756 C C . LEU A 1 97 ? -0.148 -11.011 6.772 1.00 82.88 97 LEU A C 1
ATOM 758 O O . LEU A 1 97 ? -0.555 -10.768 7.905 1.00 82.88 97 LEU A O 1
ATOM 762 N N . LEU A 1 98 ? -0.884 -11.701 5.894 1.00 83.44 98 LEU A N 1
ATOM 763 C CA . LEU A 1 98 ? -2.226 -12.211 6.192 1.00 83.44 98 LEU A CA 1
ATOM 764 C C . LEU A 1 98 ? -2.222 -13.233 7.330 1.00 83.44 98 LEU A C 1
ATOM 766 O O . LEU A 1 98 ? -3.145 -13.247 8.145 1.00 83.44 98 LEU A O 1
ATOM 770 N N . LYS A 1 99 ? -1.208 -14.101 7.385 1.00 83.62 99 LYS A N 1
ATOM 771 C CA . LYS A 1 99 ? -1.056 -15.078 8.464 1.00 83.62 99 LYS A CA 1
ATOM 772 C C . LYS A 1 99 ? -0.812 -14.376 9.792 1.00 83.62 99 LYS A C 1
ATOM 774 O O . LYS A 1 99 ? -1.458 -14.739 10.769 1.00 83.62 99 LYS A O 1
ATOM 779 N N . ASN A 1 100 ? 0.050 -13.365 9.807 1.00 77.19 100 ASN A N 1
ATOM 780 C CA . ASN A 1 100 ? 0.327 -12.586 11.008 1.00 77.19 100 ASN A CA 1
ATOM 781 C C . ASN A 1 100 ? -0.942 -11.848 11.459 1.00 77.19 100 ASN A C 1
ATOM 783 O O . ASN A 1 100 ? -1.345 -12.011 12.602 1.00 77.19 100 ASN A O 1
ATOM 787 N N . ILE A 1 101 ? -1.654 -11.159 10.554 1.00 77.44 101 ILE A N 1
ATOM 788 C CA . ILE A 1 101 ? -2.910 -10.443 10.871 1.00 77.44 101 ILE A CA 1
ATOM 789 C C . ILE A 1 101 ? -3.968 -11.371 11.490 1.00 77.44 101 ILE A C 1
ATOM 791 O O . ILE A 1 101 ? -4.745 -10.946 12.339 1.00 77.44 101 ILE A O 1
ATOM 795 N N . LYS A 1 102 ? -4.028 -12.633 11.048 1.00 75.88 102 LYS A N 1
ATOM 796 C CA . LYS A 1 102 ? -4.987 -13.623 11.561 1.00 75.88 102 LYS A CA 1
ATOM 797 C C . LYS A 1 102 ? -4.554 -14.286 12.869 1.00 75.88 102 LYS A C 1
ATOM 799 O O . LYS A 1 102 ? -5.415 -14.823 13.560 1.00 75.88 102 LYS A O 1
ATOM 804 N N . LYS A 1 103 ? -3.250 -14.347 13.152 1.00 71.19 103 LYS A N 1
ATOM 805 C CA . LYS A 1 103 ? -2.681 -15.156 14.239 1.00 71.19 103 LYS A CA 1
ATOM 806 C C . LYS A 1 103 ? -2.257 -14.323 15.451 1.00 71.19 103 LYS A C 1
ATOM 808 O O . LYS A 1 103 ? -2.436 -14.800 16.565 1.00 71.19 103 LYS A O 1
ATOM 813 N N . ASP A 1 104 ? -1.759 -13.108 15.235 1.00 58.47 104 ASP A N 1
ATOM 814 C CA . ASP A 1 104 ? -1.228 -12.231 16.279 1.00 58.47 104 ASP A CA 1
ATOM 815 C C . ASP A 1 104 ? -2.036 -10.926 16.363 1.00 58.47 104 ASP A C 1
ATOM 817 O O . ASP A 1 104 ? -2.697 -10.511 15.406 1.00 58.47 104 ASP A O 1
ATOM 821 N N . ASN A 1 105 ? -1.992 -10.269 17.526 1.00 62.25 105 ASN A N 1
ATOM 822 C CA . ASN A 1 105 ? -2.622 -8.968 17.741 1.00 62.25 105 ASN A CA 1
ATOM 823 C C . ASN A 1 105 ? -2.162 -7.978 16.660 1.00 62.25 105 ASN A C 1
ATOM 825 O O . ASN A 1 105 ? -0.990 -7.606 16.598 1.00 62.25 105 ASN A O 1
ATOM 829 N N . ILE A 1 106 ? -3.114 -7.506 15.848 1.00 65.12 106 ILE A N 1
ATOM 830 C CA . ILE A 1 106 ? -2.935 -6.537 14.749 1.00 65.12 106 ILE A CA 1
ATOM 831 C C . ILE A 1 106 ? -2.028 -5.354 15.134 1.00 65.12 106 ILE A C 1
ATOM 833 O O . ILE A 1 106 ? -1.299 -4.835 14.291 1.00 65.12 106 ILE A O 1
ATOM 837 N N . PHE A 1 107 ? -2.038 -4.945 16.402 1.00 59.75 107 PHE A N 1
ATOM 838 C CA . PHE A 1 107 ? -1.283 -3.800 16.909 1.00 59.75 107 PHE A CA 1
ATOM 839 C C . PHE A 1 107 ? 0.236 -4.011 16.945 1.00 59.75 107 PHE A C 1
ATOM 841 O O . PHE A 1 107 ? 0.966 -3.111 16.539 1.00 59.75 107 PHE A O 1
ATOM 848 N N . GLU A 1 108 ? 0.722 -5.202 17.306 1.00 59.38 108 GLU A N 1
ATOM 849 C CA . GLU A 1 108 ? 2.168 -5.495 17.290 1.00 59.38 108 GLU A CA 1
ATOM 850 C C . GLU A 1 108 ? 2.715 -5.547 15.853 1.00 59.38 108 GLU A C 1
ATOM 852 O O . GLU A 1 108 ? 3.862 -5.190 15.576 1.00 59.38 108 GLU A O 1
ATOM 857 N N . ILE A 1 109 ? 1.862 -5.942 14.904 1.00 62.28 109 ILE A N 1
ATOM 858 C CA . ILE A 1 109 ? 2.187 -5.998 13.476 1.00 62.28 109 ILE A CA 1
ATOM 859 C C . ILE A 1 109 ? 2.271 -4.590 12.885 1.00 62.28 109 ILE A C 1
ATOM 861 O O . ILE A 1 109 ? 3.172 -4.327 12.088 1.00 62.28 109 ILE A O 1
ATOM 865 N N . ILE A 1 110 ? 1.374 -3.676 13.270 1.00 62.75 110 ILE A N 1
ATOM 866 C CA . ILE A 1 110 ? 1.404 -2.288 12.785 1.00 62.75 110 ILE A CA 1
ATOM 867 C C . ILE A 1 110 ? 2.758 -1.655 13.105 1.00 62.75 110 ILE A C 1
ATOM 869 O O . ILE A 1 110 ? 3.396 -1.115 12.207 1.00 62.75 110 ILE A O 1
ATOM 873 N N . ASP A 1 111 ? 3.255 -1.802 14.332 1.00 59.47 111 ASP A N 1
ATOM 874 C CA . ASP A 1 111 ? 4.530 -1.194 14.718 1.00 59.47 111 ASP A CA 1
ATOM 875 C C . ASP A 1 111 ? 5.753 -1.815 14.024 1.00 59.47 111 ASP A C 1
ATOM 877 O O . ASP A 1 111 ? 6.758 -1.128 13.820 1.00 59.47 111 ASP A O 1
ATOM 881 N N . LYS A 1 112 ? 5.667 -3.090 13.620 1.00 64.25 112 LYS A N 1
ATOM 882 C CA . LYS A 1 112 ? 6.732 -3.790 12.887 1.00 64.25 112 LYS A CA 1
ATOM 883 C C . LYS A 1 112 ? 6.743 -3.480 11.386 1.00 64.25 112 LYS A C 1
ATOM 885 O O . LYS A 1 112 ? 7.822 -3.418 10.798 1.00 64.25 112 LYS A O 1
ATOM 890 N N . TYR A 1 113 ? 5.576 -3.333 10.758 1.00 61.53 113 TYR A N 1
ATOM 891 C CA . TYR A 1 113 ? 5.451 -3.267 9.293 1.00 61.53 113 TYR A CA 1
ATOM 892 C C . TYR A 1 113 ? 5.029 -1.898 8.751 1.00 61.53 113 TYR A C 1
ATOM 894 O O . TYR A 1 113 ? 5.255 -1.627 7.573 1.00 61.53 113 TYR A O 1
ATOM 902 N N . VAL A 1 114 ? 4.430 -1.034 9.571 1.00 62.28 114 VAL A N 1
ATOM 903 C CA . VAL A 1 114 ? 4.010 0.310 9.166 1.00 62.28 114 VAL A CA 1
ATOM 904 C C . VAL A 1 114 ? 5.044 1.309 9.668 1.00 62.28 114 VAL A C 1
ATOM 906 O O . VAL A 1 114 ? 5.110 1.641 10.850 1.00 62.28 114 VAL A O 1
ATOM 909 N N . SER A 1 115 ? 5.869 1.796 8.746 1.00 61.12 115 SER A N 1
ATOM 910 C CA . SER A 1 115 ? 6.708 2.969 8.959 1.00 61.12 115 SER A CA 1
ATOM 911 C C . SER A 1 115 ? 6.267 4.104 8.051 1.00 61.12 115 SER A C 1
ATOM 913 O O . SER A 1 115 ? 5.473 3.955 7.122 1.00 61.12 115 SER A O 1
ATOM 915 N N . ALA A 1 116 ? 6.715 5.281 8.435 1.00 62.69 116 ALA A N 1
ATOM 916 C CA . ALA A 1 116 ? 5.978 6.491 8.232 1.00 62.69 116 ALA A CA 1
ATOM 917 C C . ALA A 1 116 ? 7.033 7.604 8.278 1.00 62.69 116 ALA A C 1
ATOM 919 O O . ALA A 1 116 ? 7.496 7.973 9.356 1.00 62.69 116 ALA A O 1
ATOM 920 N N . GLU A 1 117 ? 7.493 8.042 7.105 1.00 68.75 117 GLU A N 1
ATOM 921 C CA . GLU A 1 117 ? 8.605 8.984 6.959 1.00 68.75 117 GLU A CA 1
ATOM 922 C C . GLU A 1 117 ? 8.145 10.219 6.185 1.00 68.75 117 GLU A C 1
ATOM 924 O O . GLU A 1 117 ? 7.466 10.122 5.159 1.00 68.75 117 GLU A O 1
ATOM 929 N N . ILE A 1 118 ? 8.512 11.396 6.687 1.00 75.50 118 ILE A N 1
ATOM 930 C CA . ILE A 1 118 ? 8.332 12.649 5.959 1.00 75.50 118 ILE A CA 1
ATOM 931 C C . ILE A 1 118 ? 9.451 12.720 4.919 1.00 75.50 118 ILE A C 1
ATOM 933 O O . ILE A 1 118 ? 10.623 12.614 5.270 1.00 75.50 118 ILE A O 1
ATOM 937 N N . ALA A 1 119 ? 9.081 12.882 3.645 1.00 78.75 119 ALA A N 1
ATOM 938 C CA . ALA A 1 119 ? 10.046 13.006 2.554 1.00 78.75 119 ALA A CA 1
ATOM 939 C C . ALA A 1 119 ? 11.042 14.138 2.836 1.00 78.75 119 ALA A C 1
ATOM 941 O O . ALA A 1 119 ? 10.658 15.174 3.364 1.00 78.75 119 ALA A O 1
ATOM 942 N N . ASP A 1 120 ? 12.309 13.976 2.474 1.00 83.12 120 ASP A N 1
ATOM 943 C CA . ASP A 1 120 ? 13.286 15.033 2.712 1.00 83.12 120 ASP A CA 1
ATOM 944 C C . ASP A 1 120 ? 13.018 16.264 1.816 1.00 83.12 120 ASP A C 1
ATOM 946 O O . ASP A 1 120 ? 12.680 16.150 0.631 1.00 83.12 120 ASP A O 1
ATOM 950 N N . LYS A 1 121 ? 13.130 17.456 2.414 1.00 88.06 121 LYS A N 1
ATOM 951 C CA . LYS A 1 121 ? 12.766 18.726 1.772 1.00 88.06 121 LYS A CA 1
ATOM 952 C C . LYS A 1 121 ? 13.727 19.088 0.641 1.00 88.06 121 LYS A C 1
ATOM 954 O O . LYS A 1 121 ? 13.292 19.708 -0.328 1.00 88.06 121 LYS A O 1
ATOM 959 N N . GLU A 1 122 ? 15.002 18.731 0.765 1.00 89.12 122 GLU A N 1
ATOM 960 C CA . GLU A 1 122 ? 16.033 19.078 -0.216 1.00 89.12 122 GLU A CA 1
ATOM 961 C C . GLU A 1 122 ? 15.983 18.145 -1.430 1.00 89.12 122 GLU A C 1
ATOM 963 O O . GLU A 1 122 ? 16.031 18.595 -2.573 1.00 89.12 122 GLU A O 1
ATOM 968 N N . THR A 1 123 ? 15.804 16.847 -1.194 1.00 89.75 123 THR A N 1
ATOM 969 C CA . THR A 1 123 ? 15.756 15.820 -2.241 1.00 89.75 123 THR A CA 1
ATOM 970 C C . THR A 1 123 ? 14.403 15.738 -2.944 1.00 89.75 123 THR A C 1
ATOM 972 O O . THR A 1 123 ? 14.360 15.475 -4.144 1.00 89.75 123 THR A O 1
ATOM 975 N N . ASN A 1 124 ? 13.288 15.946 -2.232 1.00 85.56 124 ASN A N 1
ATOM 976 C CA . ASN A 1 124 ? 11.936 15.773 -2.771 1.00 85.56 124 ASN A CA 1
ATOM 977 C C . ASN A 1 124 ? 10.953 16.858 -2.273 1.00 85.56 124 ASN A C 1
ATOM 979 O O . ASN A 1 124 ? 9.932 16.537 -1.650 1.00 85.56 124 ASN A O 1
ATOM 983 N N . PRO A 1 125 ? 11.177 18.146 -2.605 1.00 90.62 125 PRO A N 1
ATOM 984 C CA . PRO A 1 125 ? 10.406 19.274 -2.068 1.00 90.62 125 PRO A CA 1
ATOM 985 C C . PRO A 1 125 ? 8.900 19.186 -2.355 1.00 90.62 125 PRO A C 1
ATOM 987 O O . PRO A 1 125 ? 8.080 19.508 -1.498 1.00 90.62 125 PRO A O 1
ATOM 990 N N . ARG A 1 126 ? 8.513 18.689 -3.538 1.00 87.38 126 ARG A N 1
ATOM 991 C CA . ARG A 1 126 ? 7.098 18.542 -3.920 1.00 87.38 126 ARG A CA 1
ATOM 992 C C . ARG A 1 126 ? 6.376 17.474 -3.093 1.00 87.38 126 ARG A C 1
ATOM 994 O O . ARG A 1 126 ? 5.223 17.673 -2.706 1.00 87.38 126 ARG A O 1
ATOM 1001 N N . LEU A 1 127 ? 7.032 16.340 -2.825 1.00 81.44 127 LEU A N 1
ATOM 1002 C CA . LEU A 1 127 ? 6.470 15.308 -1.946 1.00 81.44 127 LEU A CA 1
ATOM 1003 C C . LEU A 1 127 ? 6.414 15.806 -0.505 1.00 81.44 127 LEU A C 1
ATOM 1005 O O . LEU A 1 127 ? 5.388 15.621 0.142 1.00 81.44 127 LEU A O 1
ATOM 1009 N N . TYR A 1 128 ? 7.462 16.484 -0.036 1.00 83.50 128 TYR A N 1
ATOM 1010 C CA . TYR A 1 128 ? 7.487 17.098 1.289 1.00 83.50 128 TYR A CA 1
ATOM 1011 C C . TYR A 1 128 ? 6.303 18.048 1.501 1.00 83.50 128 TYR A C 1
ATOM 1013 O O . TYR A 1 128 ? 5.547 17.892 2.459 1.00 83.50 128 TYR A O 1
ATOM 1021 N N . GLU A 1 129 ? 6.071 18.974 0.566 1.00 85.56 129 GLU A N 1
ATOM 1022 C CA . GLU A 1 129 ? 4.946 19.911 0.631 1.00 85.56 129 GLU A CA 1
ATOM 1023 C C . GLU A 1 129 ? 3.594 19.186 0.605 1.00 85.56 129 GLU A C 1
ATOM 1025 O O . GLU A 1 129 ? 2.688 19.509 1.373 1.00 85.56 129 GLU A O 1
ATOM 1030 N N . THR A 1 130 ? 3.465 18.152 -0.230 1.00 83.62 130 THR A N 1
ATOM 1031 C CA . THR A 1 130 ? 2.239 17.348 -0.321 1.00 83.62 130 THR A CA 1
ATOM 1032 C C . THR A 1 130 ? 1.947 16.614 0.989 1.00 83.62 130 THR A C 1
ATOM 1034 O O . THR A 1 130 ? 0.799 16.606 1.438 1.00 83.62 130 THR A O 1
ATOM 1037 N N . VAL A 1 131 ? 2.966 16.022 1.618 1.00 79.81 131 VAL A N 1
ATOM 1038 C CA . VAL A 1 131 ? 2.836 15.326 2.905 1.00 79.81 131 VAL A CA 1
ATOM 1039 C C . VAL A 1 131 ? 2.480 16.317 4.008 1.00 79.81 131 VAL A C 1
ATOM 1041 O O . VAL A 1 131 ? 1.514 16.088 4.733 1.00 79.81 131 VAL A O 1
ATOM 1044 N N . LEU A 1 132 ? 3.178 17.452 4.102 1.00 78.00 132 LEU A N 1
ATOM 1045 C CA . LEU A 1 132 ? 2.868 18.477 5.102 1.00 78.00 132 LEU A CA 1
ATOM 1046 C C . LEU A 1 132 ? 1.452 19.034 4.954 1.00 78.00 132 LEU A C 1
ATOM 1048 O O . LEU A 1 132 ? 0.771 19.246 5.954 1.00 78.00 132 LEU A O 1
ATOM 1052 N N . LYS A 1 133 ? 1.002 19.261 3.718 1.00 78.31 133 LYS A N 1
ATOM 1053 C CA . LYS A 1 133 ? -0.306 19.861 3.450 1.00 78.31 133 LYS A CA 1
ATOM 1054 C C . LYS A 1 133 ? -1.468 18.903 3.704 1.00 78.31 133 LYS A C 1
ATOM 1056 O O . LYS A 1 133 ? -2.515 19.345 4.165 1.00 78.31 133 LYS A O 1
ATOM 1061 N N . ASN A 1 134 ? -1.309 17.622 3.366 1.00 75.50 134 ASN A N 1
ATOM 1062 C CA . ASN A 1 134 ? -2.439 16.686 3.310 1.00 75.50 134 ASN A CA 1
ATOM 1063 C C . ASN A 1 134 ? -2.398 15.588 4.380 1.00 75.50 134 ASN A C 1
ATOM 1065 O O . ASN A 1 134 ? -3.442 15.034 4.708 1.00 75.50 134 ASN A O 1
ATOM 1069 N N . MET A 1 135 ? -1.217 15.256 4.911 1.00 74.19 135 MET A N 1
ATOM 1070 C CA . MET A 1 135 ? -1.024 14.102 5.802 1.00 74.19 135 MET A CA 1
ATOM 1071 C C . MET A 1 135 ? -0.683 14.500 7.239 1.00 74.19 135 MET A C 1
ATOM 1073 O O . MET A 1 135 ? -0.822 13.676 8.140 1.00 74.19 135 MET A O 1
ATOM 1077 N N . ILE A 1 136 ? -0.242 15.740 7.466 1.00 76.00 136 ILE A N 1
ATOM 1078 C CA . ILE A 1 136 ? 0.081 16.267 8.793 1.00 76.00 136 ILE A CA 1
ATOM 1079 C C . ILE A 1 136 ? -1.049 17.173 9.267 1.00 76.00 136 ILE A C 1
ATOM 1081 O O . ILE A 1 136 ? -1.552 18.015 8.524 1.00 76.00 136 ILE A O 1
ATOM 1085 N N . HIS A 1 137 ? -1.442 17.015 10.532 1.00 76.00 137 HIS A N 1
ATOM 1086 C CA . HIS A 1 137 ? -2.377 17.949 11.145 1.00 76.00 137 HIS A CA 1
ATOM 1087 C C . HIS A 1 137 ? -1.782 19.358 11.133 1.00 76.00 137 HIS A C 1
ATOM 1089 O O . HIS A 1 137 ? -0.716 19.585 11.712 1.00 76.00 137 HIS A O 1
ATOM 1095 N N . GLY A 1 138 ? -2.472 20.290 10.475 1.00 74.75 138 GLY A N 1
ATOM 1096 C CA . GLY A 1 138 ? -2.096 21.698 10.478 1.00 74.75 138 GLY A CA 1
ATOM 1097 C C . GLY A 1 138 ? -2.067 22.285 11.896 1.00 74.75 138 GLY A C 1
ATOM 1098 O O . GLY A 1 138 ? -2.559 21.662 12.844 1.00 74.75 138 GLY A O 1
ATOM 1099 N N . PRO A 1 139 ? -1.494 23.488 12.073 1.00 80.31 139 PRO A N 1
ATOM 1100 C CA . PRO A 1 139 ? -1.550 24.171 13.358 1.00 80.31 139 PRO A CA 1
ATOM 1101 C C . PRO A 1 139 ? -3.015 24.328 13.775 1.00 80.31 139 PRO A C 1
ATOM 1103 O O . PRO A 1 139 ? -3.827 24.793 12.983 1.00 80.31 139 PRO A O 1
ATOM 1106 N N . CYS A 1 140 ? -3.342 23.929 15.003 1.00 86.94 140 CYS A N 1
ATOM 1107 C CA . CYS A 1 140 ? -4.667 24.068 15.605 1.00 86.94 140 CYS A CA 1
ATOM 1108 C C . CYS A 1 140 ? -4.533 24.427 17.093 1.00 86.94 140 CYS A C 1
ATOM 1110 O O . CYS A 1 140 ? -3.426 24.563 17.624 1.00 86.94 140 CYS A O 1
ATOM 1112 N N . GLY A 1 141 ? -5.655 24.552 17.799 1.00 83.06 141 GLY A N 1
ATOM 1113 C CA . GLY A 1 141 ? -5.651 24.881 19.222 1.00 83.06 141 GLY A CA 1
ATOM 1114 C C . GLY A 1 141 ? -5.260 26.337 19.434 1.00 83.06 141 GLY A C 1
ATOM 1115 O O . GLY A 1 141 ? -5.733 27.224 18.728 1.00 83.06 141 GLY A O 1
ATOM 1116 N N . ASN A 1 142 ? -4.347 26.574 20.372 1.00 83.00 142 ASN A N 1
ATOM 1117 C CA . ASN A 1 142 ? -3.849 27.919 20.672 1.00 83.00 142 ASN A CA 1
ATOM 1118 C C . ASN A 1 142 ? -3.053 28.534 19.513 1.00 83.00 142 ASN A C 1
ATOM 1120 O O . ASN A 1 142 ? -2.963 29.751 19.421 1.00 83.00 142 ASN A O 1
ATOM 1124 N N . LEU A 1 143 ? -2.486 27.701 18.632 1.00 82.88 143 LEU A N 1
ATOM 1125 C CA . LEU A 1 143 ? -1.733 28.164 17.465 1.00 82.88 143 LEU A CA 1
ATOM 1126 C C . LEU A 1 143 ? -2.651 28.626 16.329 1.00 82.88 143 LEU A C 1
ATOM 1128 O O . LEU A 1 143 ? -2.237 29.442 15.513 1.00 82.88 143 LEU A O 1
ATOM 1132 N N . ASN A 1 144 ? -3.875 28.091 16.258 1.00 84.19 144 ASN A N 1
ATOM 1133 C CA . ASN A 1 144 ? -4.867 28.495 15.267 1.00 84.19 144 ASN A CA 1
ATOM 1134 C C . ASN A 1 144 ? -6.281 28.047 15.675 1.00 84.19 144 ASN A C 1
ATOM 1136 O O . ASN A 1 144 ? -6.696 26.912 15.406 1.00 84.19 144 ASN A O 1
ATOM 1140 N N . GLN A 1 145 ? -7.034 28.968 16.280 1.00 85.69 145 GLN A N 1
ATOM 1141 C CA . GLN A 1 145 ? -8.415 28.735 16.716 1.00 85.69 145 GLN A CA 1
ATOM 1142 C C . GLN A 1 145 ? -9.421 28.659 15.556 1.00 85.69 145 GLN A C 1
ATOM 1144 O O . GLN A 1 145 ? -10.515 28.140 15.748 1.00 85.69 145 GLN A O 1
ATOM 1149 N N . HIS A 1 146 ? -9.053 29.113 14.355 1.00 87.12 146 HIS A N 1
ATOM 1150 C CA . HIS A 1 146 ? -9.926 29.122 13.174 1.00 87.12 146 HIS A CA 1
ATOM 1151 C C . HIS A 1 146 ? -9.840 27.841 12.332 1.00 87.12 146 HIS A C 1
ATOM 1153 O O . HIS A 1 146 ? -10.4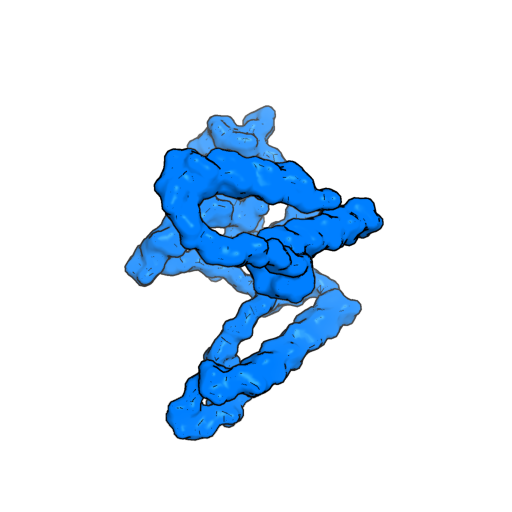46 27.753 11.266 1.00 87.12 146 HIS A O 1
ATOM 1159 N N . SER A 1 147 ? -9.072 26.844 12.776 1.00 85.31 147 SER A N 1
ATOM 1160 C CA . SER A 1 147 ? -8.963 25.571 12.060 1.00 85.31 147 SER A CA 1
ATOM 1161 C C . SER A 1 147 ? -10.299 24.827 12.062 1.00 85.31 147 SER A C 1
ATOM 1163 O O . SER A 1 147 ? -10.979 24.782 13.082 1.00 85.31 147 SER A O 1
ATOM 1165 N N . SER A 1 148 ? -10.639 24.158 10.958 1.00 87.12 148 SER A N 1
ATOM 1166 C CA . SER A 1 148 ? -11.900 23.406 10.806 1.00 87.12 148 SER A CA 1
ATOM 1167 C C . SER A 1 148 ? -12.084 22.260 11.809 1.00 87.12 148 SER A C 1
ATOM 1169 O O . SER A 1 148 ? -13.191 21.770 11.996 1.00 87.12 148 SER A O 1
ATOM 1171 N N . CYS A 1 149 ? -11.005 21.820 12.458 1.00 85.00 149 CYS A N 1
ATOM 1172 C CA . CYS A 1 149 ? -11.029 20.819 13.519 1.00 85.00 149 CYS A CA 1
ATOM 1173 C C . CYS A 1 149 ? -11.349 21.387 14.913 1.00 85.00 149 CYS A C 1
ATOM 1175 O O . CYS A 1 149 ? -11.404 20.612 15.866 1.00 85.00 149 CYS A O 1
ATOM 1177 N N . MET A 1 150 ? -11.486 22.706 15.073 1.00 89.38 150 MET A N 1
ATOM 1178 C CA . MET A 1 150 ? -11.719 23.345 16.368 1.00 89.38 150 MET A CA 1
ATOM 1179 C C . MET A 1 150 ? -13.211 23.427 16.680 1.00 89.38 150 MET A C 1
ATOM 1181 O O . MET A 1 150 ? -13.982 23.994 15.915 1.00 89.38 150 MET A O 1
ATOM 1185 N N . GLU A 1 151 ? -13.604 22.917 17.844 1.00 89.12 151 GLU A N 1
ATOM 1186 C CA . GLU A 1 151 ? -14.962 23.008 18.375 1.00 89.12 151 GLU A CA 1
ATOM 1187 C C . GLU A 1 151 ? -14.888 23.299 19.881 1.00 89.12 151 GLU A C 1
ATOM 1189 O O . GLU A 1 151 ? -14.130 22.665 20.616 1.00 89.12 151 GLU A O 1
ATOM 1194 N N . ASN A 1 152 ? -15.633 24.300 20.363 1.00 85.94 152 ASN A N 1
ATOM 1195 C CA . ASN A 1 152 ? -15.643 24.707 21.779 1.00 85.94 152 ASN A CA 1
ATOM 1196 C C . ASN A 1 152 ? -14.240 24.961 22.376 1.00 85.94 152 ASN A C 1
ATOM 1198 O O . ASN A 1 152 ? -13.947 24.588 23.513 1.00 85.94 152 ASN A O 1
ATOM 1202 N N . GLY A 1 153 ? -13.339 25.562 21.590 1.00 82.94 153 GLY A N 1
ATOM 1203 C CA . GLY A 1 153 ? -11.970 25.874 22.018 1.00 82.94 153 GLY A CA 1
ATOM 1204 C C . GLY A 1 153 ? -11.034 24.663 22.124 1.00 82.94 153 GLY A C 1
ATOM 1205 O O . GLY A 1 153 ? -9.886 24.820 22.539 1.00 82.94 153 GLY A O 1
ATOM 1206 N N . LYS A 1 154 ? -11.475 23.464 21.725 1.00 85.44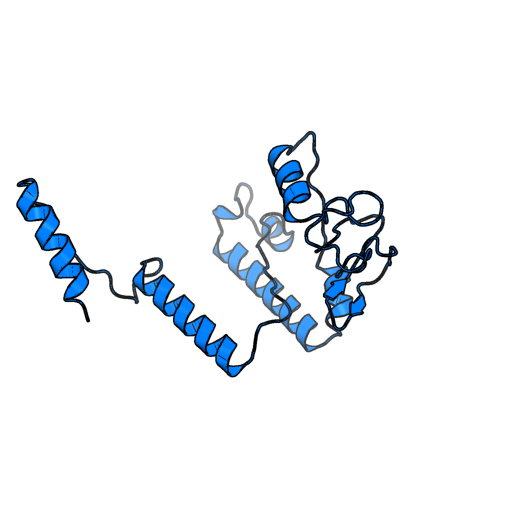 154 LYS A N 1
ATOM 1207 C CA . LYS A 1 154 ? -10.651 22.249 21.674 1.00 85.44 154 LYS A CA 1
ATOM 1208 C C . LYS A 1 154 ? -10.653 21.658 20.271 1.00 85.44 154 LYS A C 1
ATOM 1210 O O . LYS A 1 154 ? -11.631 21.742 19.540 1.00 85.44 154 LYS A O 1
ATOM 1215 N N . CYS A 1 155 ? -9.547 21.033 19.886 1.00 84.06 155 CYS A N 1
ATOM 1216 C CA . CYS A 1 155 ? -9.528 20.248 18.660 1.00 84.06 155 CYS A CA 1
ATOM 1217 C C . CYS A 1 155 ? -10.382 18.990 18.873 1.00 84.06 155 CYS A C 1
ATOM 1219 O O . CYS A 1 155 ? -10.120 18.232 19.807 1.00 84.06 155 CYS A O 1
ATOM 1221 N N . ILE A 1 156 ? -11.356 18.728 17.999 1.00 82.69 156 ILE A N 1
ATOM 1222 C CA . ILE A 1 156 ? -12.205 17.519 18.039 1.00 82.69 156 ILE A CA 1
ATOM 1223 C C . ILE A 1 156 ? -11.387 16.226 17.937 1.00 82.69 156 ILE A C 1
ATOM 1225 O O . ILE A 1 156 ? -11.815 15.165 18.387 1.00 82.69 156 ILE A O 1
ATOM 1229 N N . LYS A 1 157 ? -10.193 16.324 17.339 1.00 76.44 157 LYS A N 1
ATOM 1230 C CA . LYS A 1 157 ? -9.219 15.238 17.206 1.00 76.44 157 LYS A CA 1
ATOM 1231 C C . LYS A 1 157 ? -8.197 15.206 18.343 1.00 76.44 157 LYS A C 1
ATOM 1233 O O . LYS A 1 157 ? -7.291 14.386 18.281 1.00 76.44 157 LYS A O 1
ATOM 1238 N N . GLU A 1 158 ? -8.331 16.077 19.345 1.00 78.12 158 GLU A N 1
ATOM 1239 C CA . GLU A 1 158 ? -7.531 16.117 20.578 1.00 78.12 158 GLU A CA 1
ATOM 1240 C C . GLU A 1 158 ? -6.035 16.433 20.370 1.00 78.12 158 GLU A C 1
ATOM 1242 O O . GLU A 1 158 ? -5.171 15.932 21.086 1.00 78.12 158 GLU A O 1
ATOM 1247 N N . PHE A 1 159 ? -5.700 17.273 19.384 1.00 76.19 159 PHE A N 1
ATOM 1248 C CA . PHE A 1 159 ? -4.328 17.764 19.195 1.00 76.19 159 PHE A CA 1
ATOM 1249 C C . PHE A 1 159 ? -3.981 18.955 20.120 1.00 76.19 159 PHE A C 1
ATOM 1251 O O . PHE A 1 159 ? -4.859 19.779 20.393 1.00 76.19 159 PHE A O 1
ATOM 1258 N N . PRO A 1 160 ? -2.700 19.097 20.540 1.00 75.50 160 PRO A N 1
ATOM 1259 C CA . PRO A 1 160 ? -1.581 18.185 20.275 1.00 75.50 160 PRO A CA 1
ATOM 1260 C C . PRO A 1 160 ? -1.628 16.926 21.159 1.00 75.50 160 PRO A C 1
ATOM 1262 O O . PRO A 1 160 ? -1.885 16.995 22.358 1.00 75.50 160 PRO A O 1
ATOM 1265 N N . LYS A 1 161 ? -1.345 15.768 20.557 1.00 73.25 161 LYS A N 1
ATOM 1266 C CA . LYS A 1 161 ? -1.319 14.465 21.238 1.00 73.25 161 LYS A CA 1
ATOM 1267 C C . LYS A 1 161 ? 0.041 14.222 21.886 1.00 73.25 161 LYS A C 1
ATOM 1269 O O . LYS A 1 161 ? 1.061 14.630 21.331 1.00 73.25 161 LYS A O 1
ATOM 1274 N N . LYS A 1 162 ? 0.058 13.531 23.030 1.00 70.00 162 LYS A N 1
ATOM 1275 C CA . LYS A 1 162 ? 1.307 13.063 23.653 1.00 70.00 162 LYS A CA 1
ATOM 1276 C C . LYS A 1 162 ? 2.008 12.068 22.723 1.00 70.00 162 LYS A C 1
ATOM 1278 O O . LYS A 1 162 ? 1.340 11.307 22.022 1.00 70.00 162 LYS A O 1
ATOM 1283 N N . PHE A 1 163 ? 3.336 12.094 22.699 1.00 68.06 163 PHE A N 1
ATOM 1284 C CA . PHE A 1 163 ? 4.122 11.078 22.004 1.00 68.06 163 PHE A CA 1
ATOM 1285 C C . PHE A 1 163 ? 4.033 9.747 22.759 1.00 68.06 163 PHE A C 1
ATOM 1287 O O . PHE A 1 163 ? 3.948 9.728 23.988 1.00 68.06 163 PHE A O 1
ATOM 1294 N N . THR A 1 164 ? 3.976 8.648 22.013 1.00 62.75 164 THR A N 1
ATOM 1295 C CA . THR A 1 164 ? 3.854 7.281 22.531 1.00 62.75 164 THR A CA 1
ATOM 1296 C C . THR A 1 164 ? 4.723 6.350 21.694 1.00 62.75 164 THR A C 1
ATOM 1298 O O . THR A 1 164 ? 4.792 6.490 20.472 1.00 62.75 164 THR A O 1
ATOM 1301 N N . ASN A 1 165 ? 5.403 5.413 22.358 1.00 64.81 165 ASN A N 1
ATOM 1302 C CA . ASN A 1 165 ? 6.291 4.458 21.690 1.00 64.81 165 ASN A CA 1
ATOM 1303 C C . ASN A 1 165 ? 5.533 3.311 21.014 1.00 64.81 165 ASN A C 1
ATOM 1305 O O . ASN A 1 165 ? 6.067 2.705 20.090 1.00 64.81 165 ASN A O 1
ATOM 1309 N N . ASP A 1 166 ? 4.290 3.065 21.421 1.00 61.84 166 ASP A N 1
ATOM 1310 C CA . ASP A 1 166 ? 3.462 1.964 20.933 1.00 61.84 166 ASP A CA 1
ATOM 1311 C C . ASP A 1 166 ? 2.202 2.503 20.252 1.00 61.84 166 ASP A C 1
ATOM 1313 O O . ASP A 1 166 ? 1.654 3.537 20.650 1.00 61.84 166 ASP A O 1
ATOM 1317 N N . THR A 1 167 ? 1.719 1.800 19.226 1.00 61.50 167 THR A N 1
ATOM 1318 C CA . THR A 1 167 ? 0.449 2.141 18.577 1.00 61.50 167 THR A CA 1
ATOM 1319 C C . THR A 1 167 ? -0.729 1.820 19.501 1.00 61.50 167 THR A C 1
ATOM 1321 O O . THR A 1 167 ? -0.966 0.664 19.851 1.00 61.50 167 THR A O 1
ATOM 1324 N N . ILE A 1 168 ? -1.535 2.831 19.840 1.00 59.75 168 ILE A N 1
ATOM 1325 C CA . ILE A 1 168 ? -2.736 2.683 20.674 1.00 59.75 168 ILE A CA 1
ATOM 1326 C C . ILE A 1 168 ? -3.982 2.882 19.807 1.00 59.75 168 ILE A C 1
ATOM 1328 O O . ILE A 1 168 ? -4.189 3.940 19.204 1.00 59.75 168 ILE A O 1
ATOM 1332 N N . ALA A 1 169 ? -4.860 1.879 19.767 1.00 54.91 169 ALA A N 1
ATOM 1333 C CA . ALA A 1 169 ? -6.185 2.036 19.180 1.00 54.91 169 ALA A CA 1
ATOM 1334 C C . ALA A 1 169 ? -7.153 2.656 20.187 1.00 54.91 169 ALA A C 1
ATOM 1336 O O . ALA A 1 169 ? -7.470 2.074 21.223 1.00 54.91 169 ALA A O 1
ATOM 1337 N N . THR A 1 170 ? -7.661 3.838 19.857 1.00 55.50 170 THR A N 1
ATOM 1338 C CA . THR A 1 170 ? -8.783 4.448 20.570 1.00 55.50 170 THR A CA 1
ATOM 1339 C C . THR A 1 170 ? -10.068 4.230 19.776 1.00 55.50 170 THR A C 1
ATOM 1341 O O . THR A 1 170 ? -10.038 4.071 18.558 1.00 55.50 170 THR A O 1
ATOM 1344 N N . ARG A 1 171 ? -11.232 4.302 20.437 1.00 47.22 171 ARG A N 1
ATOM 1345 C CA . ARG A 1 171 ? -12.554 4.195 19.780 1.00 47.22 171 ARG A CA 1
ATOM 1346 C C . ARG A 1 171 ? -12.802 5.241 18.678 1.00 47.22 171 ARG A C 1
ATOM 1348 O O . ARG A 1 171 ? -13.786 5.125 17.959 1.00 47.22 171 ARG A O 1
ATOM 1355 N N . LYS A 1 172 ? -11.957 6.275 18.577 1.00 48.81 172 LYS A N 1
ATOM 1356 C CA . LYS A 1 172 ? -12.078 7.372 17.607 1.00 48.81 172 LYS A CA 1
ATOM 1357 C C . LYS A 1 172 ? -10.967 7.387 16.547 1.00 48.81 172 LYS A C 1
ATOM 1359 O O . LYS A 1 172 ? -11.172 8.008 15.511 1.00 48.81 172 LYS A O 1
ATOM 1364 N N . ALA A 1 173 ? -9.824 6.736 16.787 1.00 48.69 173 ALA A N 1
ATOM 1365 C CA . ALA A 1 173 ? -8.706 6.642 15.842 1.00 48.69 173 ALA A CA 1
ATOM 1366 C C . ALA A 1 173 ? -7.652 5.613 16.292 1.00 48.69 173 ALA A C 1
ATOM 1368 O O . ALA A 1 173 ? -7.370 5.487 17.489 1.00 48.69 173 ALA A O 1
ATOM 1369 N N . THR A 1 174 ? -6.995 4.959 15.333 1.00 48.75 174 THR A N 1
ATOM 1370 C CA . THR A 1 174 ? -5.726 4.249 15.563 1.00 48.75 174 THR A CA 1
ATOM 1371 C C . THR A 1 174 ? -4.599 5.276 15.544 1.00 48.75 174 THR A C 1
ATOM 1373 O O . THR A 1 174 ? -4.436 5.994 14.559 1.00 48.75 174 THR A O 1
ATOM 1376 N N . MET A 1 175 ? -3.864 5.407 16.648 1.00 54.06 175 MET A N 1
ATOM 1377 C CA . MET A 1 175 ? -2.889 6.479 16.840 1.00 54.06 175 MET A CA 1
ATOM 1378 C C . MET A 1 175 ? -1.504 5.927 17.147 1.00 54.06 175 MET A C 1
ATOM 1380 O O . MET A 1 175 ? -1.343 5.115 18.053 1.00 54.06 175 MET A O 1
ATOM 1384 N N . CYS A 1 176 ? -0.503 6.448 16.445 1.00 51.91 176 CYS A N 1
ATOM 1385 C CA . CYS A 1 176 ? 0.901 6.297 16.792 1.00 51.91 176 CYS A CA 1
ATOM 1386 C C . CYS A 1 176 ? 1.583 7.653 16.583 1.00 51.91 17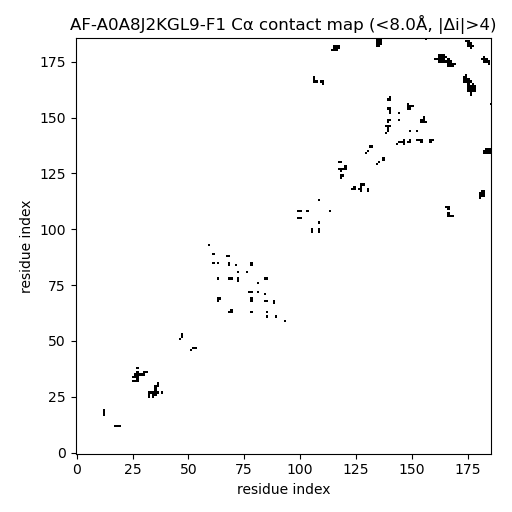6 CYS A C 1
ATOM 1388 O O . CYS A 1 176 ? 1.444 8.263 15.524 1.00 51.91 176 CYS A O 1
ATOM 1390 N N . THR A 1 177 ? 2.261 8.161 17.608 1.00 52.88 177 THR A N 1
ATOM 1391 C CA . THR A 1 177 ? 3.024 9.418 17.576 1.00 52.88 177 THR A CA 1
ATOM 1392 C C . THR A 1 177 ? 4.412 9.127 18.131 1.00 52.88 177 THR A C 1
ATOM 1394 O O . THR A 1 177 ? 4.656 9.327 19.317 1.00 52.88 177 THR A O 1
ATOM 1397 N N . LYS A 1 178 ? 5.314 8.629 17.277 1.00 54.47 178 LYS A N 1
ATOM 1398 C CA . LYS A 1 178 ? 6.701 8.284 17.633 1.00 54.47 178 LYS A CA 1
ATOM 1399 C C . LYS A 1 178 ? 7.638 9.473 17.416 1.00 54.47 178 LYS A C 1
ATOM 1401 O O . LYS A 1 178 ? 7.502 10.171 16.412 1.00 54.47 178 LYS A 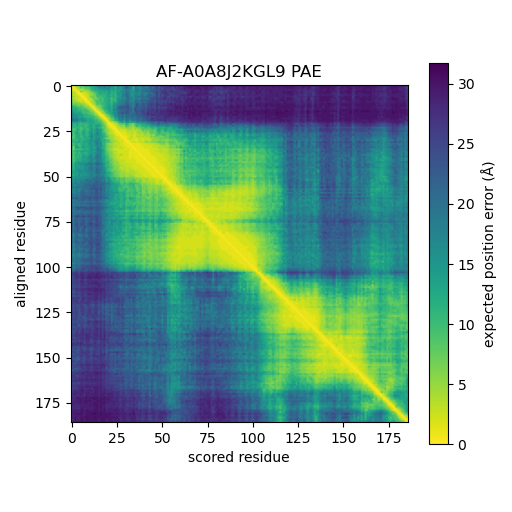O 1
ATOM 1406 N N . GLU A 1 179 ? 8.580 9.685 18.337 1.00 46.66 179 GLU A N 1
ATOM 1407 C CA . GLU A 1 179 ? 9.579 10.768 18.255 1.00 46.66 179 GLU A CA 1
ATOM 1408 C C . GLU A 1 179 ? 10.532 10.581 17.058 1.00 46.66 179 GLU A C 1
ATOM 1410 O O . GLU A 1 179 ? 10.800 11.544 16.344 1.00 46.66 179 GLU A O 1
ATOM 1415 N N . ASP A 1 180 ? 10.917 9.335 16.752 1.00 41.88 180 ASP A N 1
ATOM 1416 C CA . ASP A 1 180 ? 11.902 9.018 15.699 1.00 41.88 180 ASP A CA 1
ATOM 1417 C C . ASP A 1 180 ? 11.288 8.655 14.332 1.00 41.88 180 ASP A C 1
ATOM 1419 O O . ASP A 1 180 ? 11.998 8.479 13.342 1.00 41.88 180 ASP A O 1
ATOM 1423 N N . LYS A 1 181 ? 9.960 8.493 14.259 1.00 43.75 181 LYS A N 1
ATOM 1424 C CA . LYS A 1 181 ? 9.215 8.089 13.050 1.00 43.75 181 LYS A CA 1
ATOM 1425 C C . LYS A 1 181 ? 7.920 8.885 12.976 1.00 43.75 181 LYS A C 1
ATOM 1427 O O . LYS A 1 181 ? 6.835 8.411 13.315 1.00 43.75 181 LYS A O 1
ATOM 1432 N N . ALA A 1 182 ? 8.064 10.155 12.627 1.00 38.75 182 ALA A N 1
ATOM 1433 C CA . ALA A 1 182 ? 6.975 11.110 12.622 1.00 38.75 182 ALA A CA 1
ATOM 1434 C C . ALA A 1 182 ? 5.997 10.844 11.468 1.00 38.75 182 ALA A C 1
ATOM 1436 O O . ALA A 1 182 ? 6.197 11.343 10.366 1.00 38.75 182 ALA A O 1
ATOM 1437 N N . ILE A 1 183 ? 4.863 10.192 11.738 1.00 46.12 183 ILE A N 1
ATOM 1438 C CA . ILE A 1 183 ? 3.618 10.587 11.065 1.00 46.12 183 ILE A CA 1
ATOM 1439 C C . ILE A 1 183 ? 2.524 10.814 12.101 1.00 46.12 183 ILE A C 1
ATOM 1441 O O . ILE A 1 183 ? 2.115 9.925 12.840 1.00 46.12 183 ILE A O 1
ATOM 1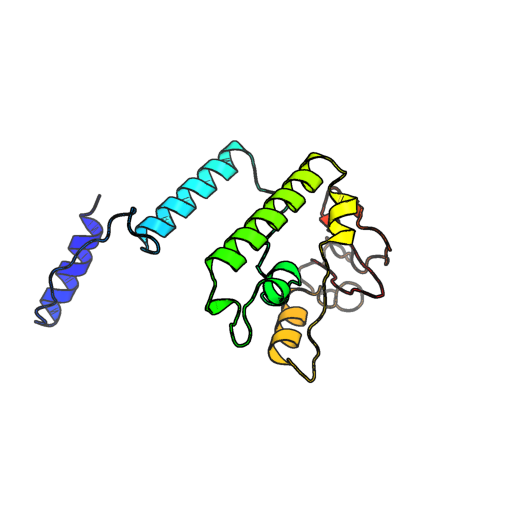445 N N . ARG A 1 184 ? 2.022 12.050 12.112 1.00 43.84 184 ARG A N 1
ATOM 1446 C CA . ARG A 1 184 ? 0.788 12.452 12.785 1.00 43.84 184 ARG A CA 1
ATOM 1447 C C . ARG A 1 184 ? -0.376 12.198 11.829 1.00 43.84 184 ARG A C 1
ATOM 1449 O O . ARG A 1 184 ? -0.797 13.125 11.145 1.00 43.84 184 ARG A O 1
ATOM 1456 N N . LEU A 1 185 ? -0.864 10.959 11.758 1.00 38.25 185 LEU A N 1
ATOM 1457 C CA . LEU A 1 185 ? -2.048 10.643 10.953 1.00 38.25 185 LEU A CA 1
ATOM 1458 C C . LEU A 1 185 ? -3.274 11.349 11.557 1.00 38.25 185 LEU A C 1
ATOM 1460 O O . LEU A 1 185 ? -3.550 11.242 12.756 1.00 38.25 185 LEU A O 1
ATOM 1464 N N . CYS A 1 186 ? -3.943 12.141 10.722 1.00 33.56 186 CYS A N 1
ATOM 1465 C CA . CYS A 1 186 ? -5.184 12.849 11.029 1.00 33.56 186 CYS A CA 1
ATOM 1466 C C . CYS A 1 186 ? -6.391 11.921 11.091 1.00 33.56 186 CYS A C 1
ATOM 1468 O O . CYS A 1 186 ? -6.473 11.003 10.255 1.00 33.56 186 CYS A O 1
#

Organism: NCBI:txid39272

Foldseek 3Di:
DCVVVVVVVVVVCVVPVDPDPDDDDDDLVPPPDPNVVVVVVVVVVVCCVVPNDDQDDDDDDFDQPDPQNVVPDDVPDGCVNCVVSSVVVVVVVVVVLVCCVVPDDPFVVCLVPPFAAQDDCVVCVPSNVVCCVPFADDDDQPRHCPDPQHDPSARVVRPPDDADPGFDDDPVDTDHDHPVGDGPGD

Secondary structure (DSSP, 8-state):
--HHHHHHHHHHHHHH-----------TTSTTSHHHHHHHHHHHHHHHHHH---S--------TT-HHHHTTSPTT--GGG-HHHHHHHHHHHHHHHHHHHHHS-HHHHHHHH----PPPTTT-HHHHHHHHHHTSPPS-BTTBTTSTTEETTEETT-PSPPP-SS-EEETTEEE---SSS-----

Radius of gyration: 24.42 Å; Cα contacts (8 Å, |Δi|>4): 150; chains: 1; bounding box: 55×44×64 Å

pLDDT: mean 75.39, std 14.81, range [33.56, 94.19]

Mean predicted aligned error: 15.99 Å

Sequence (186 aa):
MYTGLLDHMESRDDSEGIKAGKAVILPSSFMGSPRNMQQLYQAAMAIVTKYGKPDLFLTMTTNPKWKEITENLFPGQTASDRPDLVARVFNMKVNELLKNIKKDNIFEIIDKYVSAEIADKETNPRLYETVLKNMIHGPCGNLNQHSSCMENGKCIKEFPKKFTNDTIATRKATMCTKEDKAIRLC